Protein AF-A0A4W5LEB6-F1 (afdb_monomer)

Sequence (199 aa):
MTTCEDPSGYRQEQEDEFMDILEERRRSSDLGHAFRTFTPSPYRGAPPLSAGALNRTVLESQYLRYVTKEVAMETGESVDLVREEASGILEEMSQNLQLGFIRLLGFTLSKVFKRLFSHININQDGLNRLQQAIQESPVILMPNHRSYVDFLVLSYILFTYDLPIPVIAAGIRNSDGHEDGGRDPASFRSILHQEGHRV

Mean predicted aligned error: 12.52 Å

Organism: NCBI:txid62062

Structure (mmCIF, N/CA/C/O backbone):
data_AF-A0A4W5LEB6-F1
#
_entry.id   AF-A0A4W5LEB6-F1
#
loop_
_atom_site.group_PDB
_atom_site.id
_atom_site.type_symbol
_atom_site.label_atom_id
_atom_site.label_alt_id
_atom_site.label_comp_id
_atom_site.label_asym_id
_atom_site.label_entity_id
_atom_site.label_seq_id
_atom_site.pdbx_PDB_ins_code
_atom_site.Cartn_x
_atom_site.Cartn_y
_atom_site.Cartn_z
_atom_site.occupancy
_atom_site.B_iso_or_equiv
_atom_site.auth_seq_id
_atom_site.auth_comp_id
_atom_site.auth_asym_id
_atom_site.auth_atom_id
_atom_site.pdbx_PDB_model_num
ATOM 1 N N . MET A 1 1 ? -12.414 25.696 -51.106 1.00 38.25 1 MET A N 1
ATOM 2 C CA . MET A 1 1 ? -11.134 25.150 -50.613 1.00 38.25 1 MET A CA 1
ATOM 3 C C . MET A 1 1 ? -11.283 24.950 -49.118 1.00 38.25 1 MET A C 1
ATOM 5 O O . MET A 1 1 ? -11.062 25.877 -48.357 1.00 38.25 1 MET A O 1
ATOM 9 N N . THR A 1 2 ? -11.779 23.786 -48.722 1.00 36.38 2 THR A N 1
ATOM 10 C CA . THR A 1 2 ? -11.869 23.347 -47.327 1.00 36.38 2 THR A CA 1
ATOM 11 C C . THR A 1 2 ? -10.798 22.281 -47.160 1.00 36.38 2 THR A C 1
ATOM 13 O O . THR A 1 2 ? -10.872 21.221 -47.778 1.00 36.38 2 THR A O 1
ATOM 16 N N . THR A 1 3 ? -9.743 22.613 -46.427 1.00 44.09 3 THR A N 1
ATOM 17 C CA . THR A 1 3 ? -8.682 21.681 -46.051 1.00 44.09 3 THR A CA 1
ATOM 18 C C . THR A 1 3 ? -9.263 20.671 -45.070 1.00 44.09 3 THR A C 1
ATOM 20 O O . THR A 1 3 ? -9.832 21.054 -44.052 1.00 44.09 3 THR A O 1
ATOM 23 N N . CYS A 1 4 ? -9.173 19.387 -45.413 1.00 45.53 4 CYS A N 1
ATOM 24 C CA . CYS A 1 4 ? -9.439 18.303 -44.477 1.00 45.53 4 CYS A CA 1
ATOM 25 C C . CYS A 1 4 ? -8.300 18.306 -43.456 1.00 45.53 4 CYS A C 1
ATOM 27 O O . CYS A 1 4 ? -7.149 18.100 -43.836 1.00 45.53 4 CYS A O 1
ATOM 29 N N . GLU A 1 5 ? -8.608 18.609 -42.197 1.00 54.50 5 GLU A N 1
ATOM 30 C CA . GLU A 1 5 ? -7.663 18.420 -41.100 1.00 54.50 5 GLU A CA 1
ATOM 31 C C . GLU A 1 5 ? -7.448 16.918 -40.898 1.00 54.50 5 GLU A C 1
ATOM 33 O O . GLU A 1 5 ? -8.398 16.137 -40.802 1.00 54.50 5 GLU A O 1
ATOM 38 N N . ASP A 1 6 ? -6.181 16.521 -40.925 1.00 50.28 6 ASP A N 1
ATOM 39 C CA . ASP A 1 6 ? -5.731 15.140 -40.839 1.00 50.28 6 ASP A CA 1
ATOM 40 C C . ASP A 1 6 ? -5.858 14.664 -39.371 1.00 50.28 6 ASP A C 1
ATOM 42 O O . ASP A 1 6 ? -5.214 15.234 -38.487 1.00 50.28 6 ASP A O 1
ATOM 46 N N . PRO A 1 7 ? -6.678 13.645 -39.047 1.00 54.34 7 PRO A N 1
ATOM 47 C CA . PRO A 1 7 ? -6.906 13.196 -37.666 1.00 54.34 7 PRO A CA 1
ATOM 48 C C . PRO A 1 7 ? -5.716 12.424 -37.064 1.00 54.34 7 PRO A C 1
ATOM 50 O O . PRO A 1 7 ? -5.808 11.901 -35.952 1.00 54.34 7 PRO A O 1
ATOM 53 N N . SER A 1 8 ? -4.611 12.310 -37.802 1.00 53.78 8 SER A N 1
ATOM 54 C CA . SER A 1 8 ? -3.381 11.619 -37.411 1.00 53.78 8 SER A CA 1
ATOM 55 C C . SER A 1 8 ? -2.535 12.419 -36.411 1.00 53.78 8 SER A C 1
ATOM 57 O O . SER A 1 8 ? -1.951 11.817 -35.512 1.00 53.78 8 SER A O 1
ATOM 59 N N . GLY A 1 9 ? -2.549 13.757 -36.487 1.00 39.06 9 GLY A N 1
ATOM 60 C CA . GLY A 1 9 ? -1.759 14.628 -35.604 1.00 39.06 9 GLY A CA 1
ATOM 61 C C . GLY A 1 9 ? -2.201 14.594 -34.137 1.00 39.06 9 GLY A C 1
ATOM 62 O O . GLY A 1 9 ? -1.373 14.455 -33.244 1.00 39.06 9 GLY A O 1
ATOM 63 N N . TYR A 1 10 ? -3.515 14.595 -33.882 1.00 46.12 10 TYR A N 1
ATOM 64 C CA . TYR A 1 10 ? -4.071 14.543 -32.519 1.00 46.12 10 TYR A CA 1
ATOM 65 C C . TYR A 1 10 ? -3.794 13.225 -31.780 1.00 46.12 10 TYR A C 1
ATOM 67 O O . TYR A 1 10 ? -3.809 13.189 -30.551 1.00 46.12 10 TYR A O 1
ATOM 75 N N . ARG A 1 11 ? -3.574 12.126 -32.513 1.00 41.88 11 ARG A N 1
ATOM 76 C CA . ARG A 1 11 ? -3.287 10.814 -31.916 1.00 41.88 11 ARG A CA 1
ATOM 77 C C . ARG A 1 11 ? -1.819 10.684 -31.503 1.00 41.88 11 ARG A C 1
ATOM 79 O O . ARG A 1 11 ? -1.556 10.049 -30.491 1.00 41.88 11 ARG A O 1
ATOM 86 N N . GLN A 1 12 ? -0.896 11.317 -32.230 1.00 42.66 12 GLN A N 1
ATOM 87 C CA . GLN A 1 12 ? 0.532 11.304 -31.891 1.00 42.66 12 GLN A CA 1
ATOM 88 C C . GLN A 1 12 ? 0.858 12.183 -30.674 1.00 42.66 12 GLN A C 1
ATOM 90 O O . GLN A 1 12 ? 1.623 11.751 -29.822 1.00 42.66 12 GLN A O 1
ATOM 95 N N . GLU A 1 13 ? 0.214 13.346 -30.517 1.00 46.88 13 GLU A N 1
ATOM 96 C CA . GLU A 1 13 ? 0.413 14.200 -29.328 1.00 46.88 13 GLU A CA 1
ATOM 97 C C . GLU A 1 13 ? -0.082 13.539 -28.029 1.00 46.88 13 GLU A C 1
ATOM 99 O O . GLU A 1 13 ? 0.514 13.727 -26.972 1.00 46.88 13 GLU A O 1
ATOM 104 N N . GLN A 1 14 ? -1.142 12.723 -28.104 1.00 49.50 14 GLN A N 1
ATOM 105 C CA . GLN A 1 14 ? -1.594 11.912 -26.970 1.00 49.50 14 GLN A CA 1
ATOM 106 C C . GLN A 1 14 ? -0.656 10.740 -26.680 1.00 49.50 14 GLN A C 1
ATOM 108 O O . GLN A 1 14 ? -0.509 10.383 -25.522 1.00 49.50 14 GLN A O 1
ATOM 113 N N . GLU A 1 15 ? -0.027 10.128 -27.686 1.00 51.09 15 GLU A N 1
ATOM 114 C CA . GLU A 1 15 ? 0.913 9.017 -27.482 1.00 51.09 15 GLU A CA 1
ATOM 115 C C . GLU A 1 15 ? 2.226 9.467 -26.817 1.00 51.09 15 GLU A C 1
ATOM 117 O O . GLU A 1 15 ? 2.767 8.714 -26.009 1.00 51.09 15 GLU A O 1
ATOM 122 N N . ASP A 1 16 ? 2.679 10.704 -27.054 1.00 54.28 16 ASP A N 1
ATOM 123 C CA . ASP A 1 16 ? 3.874 11.281 -26.414 1.00 54.28 16 ASP A CA 1
ATOM 124 C C . ASP A 1 16 ? 3.687 11.588 -24.906 1.00 54.28 16 ASP A C 1
ATOM 126 O O . ASP A 1 16 ? 4.666 11.718 -24.165 1.00 54.28 16 ASP A O 1
ATOM 130 N N . GLU A 1 17 ? 2.445 11.663 -24.410 1.00 74.12 17 GLU A N 1
ATOM 131 C CA . GLU A 1 17 ? 2.138 11.904 -22.987 1.00 74.12 17 GLU A CA 1
ATOM 132 C C . GLU A 1 17 ? 2.255 10.626 -22.131 1.00 74.12 17 GLU A C 1
ATOM 134 O O . GLU A 1 17 ? 2.469 10.679 -20.910 1.00 74.12 17 GLU A O 1
ATOM 139 N N . PHE A 1 18 ? 2.139 9.451 -22.760 1.00 83.75 18 PHE A N 1
ATOM 140 C CA . PHE A 1 18 ? 2.169 8.169 -22.067 1.00 83.75 18 PHE A CA 1
ATOM 141 C C . PHE A 1 18 ? 3.548 7.522 -22.133 1.00 83.75 18 PHE A C 1
ATOM 143 O O . PHE A 1 18 ? 4.115 7.292 -23.195 1.00 83.75 18 PHE A O 1
ATOM 150 N N . MET A 1 19 ? 4.063 7.135 -20.970 1.00 86.56 19 MET A N 1
ATOM 151 C CA . MET A 1 19 ? 5.344 6.448 -20.858 1.00 86.56 19 MET A CA 1
ATOM 152 C C . MET A 1 19 ? 5.140 4.950 -20.628 1.00 86.56 19 MET A C 1
ATOM 154 O O . MET A 1 19 ? 4.430 4.560 -19.695 1.00 86.56 19 MET A O 1
ATOM 158 N N . ASP A 1 20 ? 5.790 4.111 -21.442 1.00 89.00 20 ASP A N 1
ATOM 159 C CA . ASP A 1 20 ? 5.834 2.664 -21.212 1.00 89.00 20 ASP A CA 1
ATOM 160 C C . ASP A 1 20 ? 6.848 2.328 -20.116 1.00 89.00 20 ASP A C 1
ATOM 162 O O . ASP A 1 20 ? 8.061 2.267 -20.341 1.00 89.00 20 ASP A O 1
ATOM 166 N N . ILE A 1 21 ? 6.350 2.034 -18.916 1.00 89.06 21 ILE A N 1
ATOM 167 C CA . ILE A 1 21 ? 7.224 1.660 -17.801 1.00 89.06 21 ILE A CA 1
ATOM 168 C C . ILE A 1 21 ? 7.963 0.347 -18.068 1.00 89.06 21 ILE A C 1
ATOM 170 O O . ILE A 1 21 ? 9.053 0.135 -17.540 1.00 89.06 21 ILE A O 1
ATOM 174 N N . LEU A 1 22 ? 7.406 -0.573 -18.863 1.00 87.19 22 LEU A N 1
ATOM 175 C CA . LEU A 1 22 ? 8.020 -1.884 -19.056 1.00 87.19 22 LEU A CA 1
ATOM 176 C C . LEU A 1 22 ? 9.269 -1.810 -19.923 1.00 87.19 22 LEU A C 1
ATOM 178 O O . LEU A 1 22 ? 10.160 -2.647 -19.753 1.00 87.19 22 LEU A O 1
ATOM 182 N N . GLU A 1 23 ? 9.367 -0.828 -20.814 1.00 86.25 23 GLU A N 1
ATOM 183 C CA . GLU A 1 23 ? 10.541 -0.645 -21.657 1.00 86.25 23 GLU A CA 1
ATOM 184 C C . GLU A 1 23 ? 11.799 -0.386 -20.814 1.00 86.25 23 GLU A C 1
ATOM 186 O O . GLU A 1 23 ? 12.801 -1.099 -20.944 1.00 86.25 23 GLU A O 1
ATOM 191 N N . GLU A 1 24 ? 11.725 0.550 -19.868 1.00 82.62 24 GLU A N 1
ATOM 192 C CA . GLU A 1 24 ? 12.812 0.832 -18.926 1.00 82.62 24 GLU A CA 1
ATOM 193 C C . GLU A 1 24 ? 13.115 -0.387 -18.039 1.00 82.62 24 GLU A C 1
ATOM 195 O O . GLU A 1 24 ? 14.273 -0.750 -17.780 1.00 82.62 24 GLU A O 1
ATOM 200 N N . ARG A 1 25 ? 12.068 -1.100 -17.606 1.00 84.75 25 ARG A N 1
ATOM 201 C CA . ARG A 1 25 ? 12.217 -2.304 -16.781 1.00 84.75 25 ARG A CA 1
ATOM 202 C C . ARG A 1 25 ? 12.887 -3.444 -17.540 1.00 84.75 25 ARG A C 1
ATOM 204 O O . ARG A 1 25 ? 13.627 -4.208 -16.925 1.00 84.75 25 ARG A O 1
ATOM 211 N N . ARG A 1 26 ? 12.675 -3.606 -18.847 1.00 84.06 26 ARG A N 1
ATOM 212 C CA . ARG A 1 26 ? 13.356 -4.637 -19.659 1.00 84.06 26 ARG A CA 1
ATOM 213 C C . ARG A 1 26 ? 14.858 -4.388 -19.772 1.00 84.06 26 ARG A C 1
ATOM 215 O O . ARG A 1 26 ? 15.614 -5.351 -19.846 1.00 84.06 26 ARG A O 1
ATOM 222 N N . ARG A 1 27 ? 15.281 -3.123 -19.732 1.00 83.06 27 ARG A N 1
ATOM 223 C CA . ARG A 1 27 ? 16.692 -2.709 -19.810 1.00 83.06 27 ARG A CA 1
ATOM 224 C C . ARG A 1 27 ? 17.420 -2.764 -18.461 1.00 83.06 27 ARG A C 1
ATOM 226 O O . ARG A 1 27 ? 18.645 -2.726 -18.431 1.00 83.06 27 ARG A O 1
ATOM 233 N N . SER A 1 28 ? 16.689 -2.872 -17.351 1.00 84.44 28 SER A N 1
ATOM 234 C CA . SER A 1 28 ? 17.237 -2.812 -15.992 1.00 84.44 28 SER A CA 1
ATOM 235 C C . SER A 1 28 ? 17.073 -4.120 -15.207 1.00 84.44 28 SER A C 1
ATOM 237 O O . SER A 1 28 ? 16.214 -4.960 -15.483 1.00 84.44 28 SER A O 1
ATOM 239 N N . SER A 1 29 ? 17.924 -4.308 -14.193 1.00 86.44 29 SER A N 1
ATOM 240 C CA . SER A 1 29 ? 17.898 -5.507 -13.347 1.00 86.44 29 SER A CA 1
ATOM 241 C C . SER A 1 29 ? 16.659 -5.539 -12.447 1.00 86.44 29 SER A C 1
ATOM 243 O O . SER A 1 29 ? 16.297 -4.546 -11.811 1.00 86.44 29 SER A O 1
ATOM 245 N N . ASP A 1 30 ? 16.019 -6.707 -12.358 1.00 86.50 30 ASP A N 1
ATOM 246 C CA . ASP A 1 30 ? 14.871 -6.928 -11.469 1.00 86.50 30 ASP A CA 1
ATOM 247 C C . ASP A 1 30 ? 15.275 -6.970 -9.998 1.00 86.50 30 ASP A C 1
ATOM 249 O O . ASP A 1 30 ? 14.545 -6.454 -9.156 1.00 86.50 30 ASP A O 1
ATOM 253 N N . LEU A 1 31 ? 16.453 -7.528 -9.689 1.00 83.19 31 LEU A N 1
ATOM 254 C CA . LEU A 1 31 ? 16.989 -7.495 -8.328 1.00 83.19 31 LEU A CA 1
ATOM 255 C C . LEU A 1 31 ? 17.329 -6.063 -7.924 1.00 83.19 31 LEU A C 1
ATOM 257 O O . LEU A 1 31 ? 16.892 -5.613 -6.873 1.00 83.19 31 LEU A O 1
ATOM 261 N N . GLY A 1 32 ? 18.061 -5.332 -8.770 1.00 83.25 32 GLY A N 1
ATOM 262 C CA . GLY A 1 32 ? 18.437 -3.947 -8.467 1.00 83.25 32 GLY A CA 1
ATOM 263 C C . GLY A 1 32 ? 17.214 -3.068 -8.206 1.00 83.25 32 GLY A C 1
ATOM 264 O O . GLY A 1 32 ? 17.197 -2.279 -7.270 1.00 83.25 32 GLY A O 1
ATOM 265 N N . HIS A 1 33 ? 16.148 -3.281 -8.973 1.00 84.38 33 HIS A N 1
ATOM 266 C CA . HIS A 1 33 ? 14.878 -2.612 -8.747 1.00 84.38 33 HIS A CA 1
ATOM 267 C C . HIS A 1 33 ? 14.214 -3.043 -7.443 1.00 84.38 33 HIS A C 1
ATOM 269 O O . HIS A 1 33 ? 13.890 -2.185 -6.636 1.00 84.38 33 HIS A O 1
ATOM 275 N N . ALA A 1 34 ? 14.030 -4.339 -7.193 1.00 85.50 34 ALA A N 1
ATOM 276 C CA . ALA A 1 34 ? 13.365 -4.814 -5.981 1.00 85.50 34 ALA A CA 1
ATOM 277 C C . ALA A 1 34 ? 14.103 -4.424 -4.689 1.00 85.50 34 ALA A C 1
ATOM 279 O O . ALA A 1 34 ? 13.466 -4.164 -3.674 1.00 85.50 34 ALA A O 1
ATOM 280 N N . PHE A 1 35 ? 15.435 -4.362 -4.729 1.00 84.38 35 PHE A N 1
ATOM 281 C CA . PHE A 1 35 ? 16.286 -4.014 -3.590 1.00 84.38 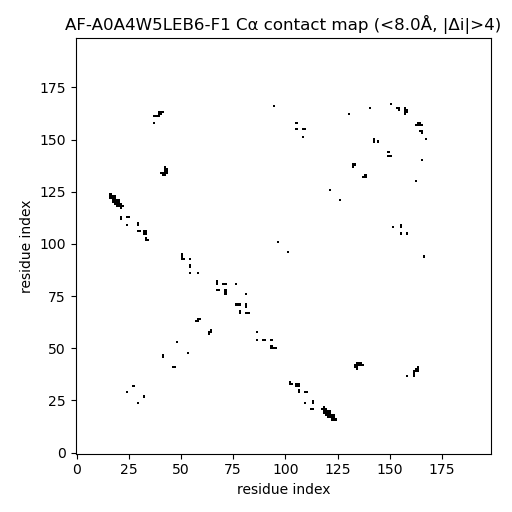35 PHE A CA 1
ATOM 282 C C . PHE A 1 35 ? 16.667 -2.532 -3.526 1.00 84.38 35 PHE A C 1
ATOM 284 O O . PHE A 1 35 ? 17.486 -2.162 -2.682 1.00 84.38 35 PHE A O 1
ATOM 291 N N . ARG A 1 36 ? 16.074 -1.672 -4.365 1.00 84.25 36 ARG A N 1
ATOM 292 C CA . ARG A 1 36 ? 16.285 -0.226 -4.256 1.00 84.25 36 ARG A CA 1
ATOM 293 C C . ARG A 1 36 ? 15.819 0.292 -2.894 1.00 84.25 36 ARG A C 1
ATOM 295 O O . ARG A 1 36 ? 14.977 -0.319 -2.226 1.00 84.25 36 ARG A O 1
ATOM 302 N N . THR A 1 37 ? 16.371 1.431 -2.490 1.00 82.75 37 THR A N 1
ATOM 303 C CA . THR A 1 37 ? 15.858 2.175 -1.339 1.00 82.75 37 THR A CA 1
ATOM 304 C C . THR A 1 37 ? 14.397 2.516 -1.601 1.00 82.75 37 THR A C 1
ATOM 306 O O . THR A 1 37 ? 14.089 3.089 -2.640 1.00 82.75 37 THR A O 1
ATOM 309 N N . PHE A 1 38 ? 13.522 2.101 -0.687 1.00 81.38 38 PHE A N 1
ATOM 310 C CA . PHE A 1 38 ? 12.092 2.373 -0.745 1.00 81.38 38 PHE A CA 1
ATOM 311 C C . PHE A 1 38 ? 11.721 3.112 0.533 1.00 81.38 38 PHE A C 1
ATOM 313 O O . PHE A 1 38 ? 11.682 2.499 1.606 1.00 81.38 38 PHE A O 1
ATOM 320 N N . THR A 1 39 ? 11.532 4.421 0.419 1.00 77.88 39 THR A N 1
ATOM 321 C CA . THR A 1 39 ? 11.285 5.310 1.559 1.00 77.88 39 THR A CA 1
ATOM 322 C C . THR A 1 39 ? 10.183 6.295 1.177 1.00 77.88 39 THR A C 1
ATOM 324 O O . THR A 1 39 ? 10.452 7.487 1.011 1.00 77.88 39 THR A O 1
ATOM 327 N N . PRO A 1 40 ? 8.935 5.814 1.031 1.00 78.62 40 PRO A N 1
ATOM 328 C CA . PRO A 1 40 ? 7.838 6.671 0.622 1.00 78.62 40 PRO A CA 1
ATOM 329 C C . PRO A 1 40 ? 7.628 7.772 1.664 1.00 78.62 40 PRO A C 1
ATOM 331 O O . PRO A 1 40 ? 7.524 7.507 2.865 1.00 78.62 40 PRO A O 1
ATOM 334 N N . SER A 1 41 ? 7.589 9.020 1.201 1.00 70.06 41 SER A N 1
ATOM 335 C CA . SER A 1 41 ? 7.359 10.168 2.076 1.00 70.06 41 SER A CA 1
ATOM 336 C C . SER A 1 41 ? 5.906 10.157 2.577 1.00 70.06 41 SER A C 1
ATOM 338 O O . SER A 1 41 ? 4.995 10.011 1.756 1.00 70.06 41 SER A O 1
ATOM 340 N N . PRO A 1 42 ? 5.652 10.300 3.893 1.00 68.00 42 PRO A N 1
ATOM 341 C CA . PRO A 1 42 ? 4.304 10.547 4.389 1.00 68.00 42 PRO A CA 1
ATOM 342 C C . PRO A 1 42 ? 3.773 11.883 3.854 1.00 68.00 42 PRO A C 1
ATOM 344 O O . PRO A 1 42 ? 4.549 12.789 3.542 1.00 68.00 42 PRO A O 1
ATOM 347 N N . TYR A 1 43 ? 2.448 12.036 3.813 1.00 74.81 43 TYR A N 1
ATOM 348 C CA . TYR A 1 43 ? 1.845 13.339 3.539 1.00 74.81 43 TYR A CA 1
ATOM 349 C C . TYR A 1 43 ? 2.320 14.378 4.572 1.00 74.81 43 TYR A C 1
ATOM 351 O O . TYR A 1 43 ? 2.636 14.061 5.726 1.00 74.81 43 TYR A O 1
ATOM 359 N N . ARG A 1 44 ? 2.434 15.631 4.131 1.00 72.12 44 ARG A N 1
ATOM 360 C CA . ARG A 1 44 ? 3.134 16.719 4.813 1.00 72.12 44 ARG A CA 1
ATOM 361 C C . ARG A 1 44 ? 2.679 16.852 6.268 1.00 72.12 44 ARG A C 1
ATOM 363 O O . ARG A 1 44 ? 1.550 17.236 6.551 1.00 72.12 44 ARG A O 1
ATOM 370 N N . GLY A 1 45 ? 3.621 16.627 7.185 1.00 61.47 45 GLY A N 1
ATOM 371 C CA . GLY A 1 45 ? 3.474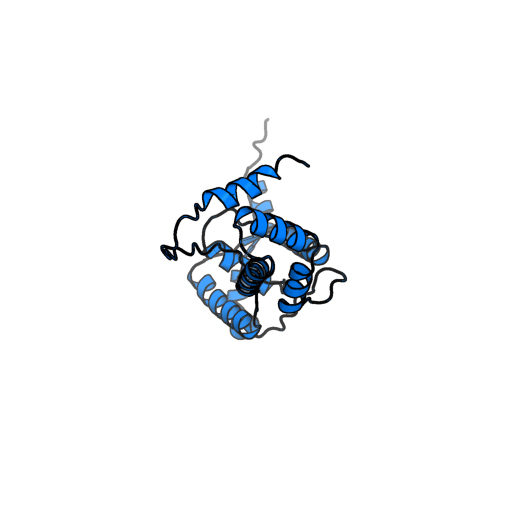 16.948 8.606 1.00 61.47 45 GLY A CA 1
ATOM 372 C C . GLY A 1 45 ? 2.864 15.851 9.479 1.00 61.47 45 GLY A C 1
ATOM 373 O O . GLY A 1 45 ? 2.812 16.037 10.694 1.00 61.47 45 GLY A O 1
ATOM 374 N N . ALA A 1 46 ? 2.458 14.708 8.920 1.00 63.59 46 ALA A N 1
ATOM 375 C CA . ALA A 1 46 ? 2.005 13.583 9.730 1.00 63.59 46 ALA A CA 1
ATOM 376 C C . ALA A 1 46 ? 3.178 12.658 10.094 1.00 63.59 46 ALA A C 1
ATOM 378 O O . ALA A 1 46 ? 3.881 12.176 9.200 1.00 63.59 46 ALA A O 1
ATOM 379 N N . PRO A 1 47 ? 3.410 12.368 11.389 1.00 64.69 47 PRO A N 1
ATOM 380 C CA . PRO A 1 47 ? 4.312 11.289 11.752 1.00 64.69 47 PRO A CA 1
ATOM 381 C C . PRO A 1 47 ? 3.750 9.966 11.204 1.00 64.69 47 PRO A C 1
ATOM 383 O O . PRO A 1 47 ? 2.527 9.804 11.157 1.00 64.69 47 PRO A O 1
ATOM 386 N N . PRO A 1 48 ? 4.601 9.005 10.806 1.00 65.06 48 PRO A N 1
ATOM 387 C CA . PRO A 1 48 ? 4.136 7.672 10.450 1.00 65.06 48 PRO A CA 1
ATOM 388 C C . PRO A 1 48 ? 3.423 7.060 11.662 1.00 65.06 48 PRO A C 1
ATOM 390 O O . PRO A 1 48 ? 4.050 6.670 12.648 1.00 65.06 48 PRO A O 1
ATOM 393 N N . LEU A 1 49 ? 2.092 7.029 11.612 1.00 71.44 49 LEU A N 1
ATOM 394 C CA . LEU A 1 49 ? 1.272 6.412 12.642 1.00 71.44 49 LEU A CA 1
ATOM 395 C C . LEU A 1 49 ? 1.326 4.900 12.433 1.00 71.44 49 LEU A C 1
ATOM 397 O O . LEU A 1 49 ? 0.937 4.389 11.385 1.00 71.44 49 LEU A O 1
ATOM 401 N N . SER A 1 50 ? 1.838 4.186 13.434 1.00 81.81 50 SER A N 1
ATOM 402 C CA . SER A 1 50 ? 1.758 2.725 13.466 1.00 81.81 50 SER A CA 1
ATOM 403 C C . SER A 1 50 ? 0.293 2.290 13.419 1.00 81.81 50 SER A C 1
ATOM 405 O O . SER A 1 50 ? -0.562 2.948 14.015 1.00 81.81 50 SER A O 1
ATOM 407 N N . ALA A 1 51 ? 0.008 1.159 12.773 1.00 81.81 51 ALA A N 1
ATOM 408 C CA . ALA A 1 51 ? -1.342 0.605 12.707 1.00 81.81 51 ALA A CA 1
ATOM 409 C C . ALA A 1 51 ? -1.959 0.427 14.110 1.00 81.81 51 ALA A C 1
ATOM 411 O O . ALA A 1 51 ? -3.089 0.837 14.352 1.00 81.81 51 ALA A O 1
ATOM 412 N N . GLY A 1 52 ? -1.167 -0.013 15.095 1.00 85.00 52 GLY A N 1
ATOM 413 C CA . GLY A 1 52 ? -1.625 -0.106 16.487 1.00 85.00 52 GLY A CA 1
ATOM 414 C C . GLY A 1 52 ? -1.930 1.248 17.146 1.00 85.00 52 GLY A C 1
ATOM 415 O O . GLY A 1 52 ? -2.816 1.340 17.994 1.00 85.00 52 GLY A O 1
ATOM 416 N N . ALA A 1 53 ? -1.227 2.319 16.757 1.00 86.00 53 ALA A N 1
ATOM 417 C CA . ALA A 1 53 ? -1.524 3.668 17.243 1.00 86.00 53 ALA A CA 1
ATOM 418 C C . ALA A 1 53 ? -2.839 4.188 16.643 1.00 86.00 53 ALA A C 1
ATOM 420 O O . ALA A 1 53 ? -3.653 4.744 17.376 1.00 86.00 53 ALA A O 1
ATOM 421 N N . LEU A 1 54 ? -3.075 3.935 15.350 1.00 87.25 54 LEU A N 1
ATOM 422 C CA . LEU A 1 54 ? -4.345 4.241 14.685 1.00 87.25 54 LEU A CA 1
ATOM 423 C C . LEU A 1 54 ? -5.508 3.489 15.337 1.00 87.25 54 LEU A C 1
ATOM 425 O O . LEU A 1 54 ? -6.494 4.121 15.712 1.00 87.25 54 LEU A O 1
ATOM 429 N N . ASN A 1 55 ? -5.364 2.179 15.557 1.00 89.31 55 ASN A N 1
ATOM 430 C CA . ASN A 1 55 ? -6.384 1.355 16.209 1.00 89.31 55 ASN A CA 1
ATOM 431 C C . ASN A 1 55 ? -6.755 1.914 17.583 1.00 89.31 55 ASN A C 1
ATOM 433 O O . ASN A 1 55 ? -7.934 2.075 17.892 1.00 89.31 55 ASN A O 1
ATOM 437 N N . ARG A 1 56 ? -5.758 2.305 18.386 1.00 89.44 56 ARG A N 1
ATOM 438 C CA . ARG A 1 56 ? -5.999 2.940 19.685 1.00 89.44 56 ARG A CA 1
ATOM 439 C C . ARG A 1 56 ? -6.760 4.258 19.554 1.00 89.44 56 ARG A C 1
ATOM 441 O O . ARG A 1 56 ? -7.747 4.451 20.257 1.00 89.44 56 ARG A O 1
ATOM 448 N N . THR A 1 57 ? -6.343 5.143 18.649 1.00 90.62 57 THR A N 1
ATOM 449 C CA . THR A 1 57 ? -7.023 6.428 18.424 1.00 90.62 57 THR A CA 1
ATOM 450 C C . THR A 1 57 ? -8.481 6.236 18.005 1.00 90.62 57 THR A C 1
ATOM 452 O O . THR A 1 57 ? -9.358 6.949 18.491 1.00 90.62 57 THR A O 1
ATOM 455 N N . VAL A 1 58 ? -8.764 5.251 17.150 1.00 91.25 58 VAL A N 1
ATOM 456 C CA . VAL A 1 58 ? -10.133 4.923 16.731 1.00 91.25 58 VAL A CA 1
ATOM 457 C C . VAL A 1 58 ? -10.941 4.356 17.903 1.00 91.25 58 VAL A C 1
ATOM 459 O O . VAL A 1 58 ? -12.061 4.814 18.139 1.00 91.25 58 VAL A O 1
ATOM 462 N N . LEU A 1 59 ? -10.363 3.447 18.697 1.00 90.06 59 LEU A N 1
ATOM 463 C CA . LEU A 1 59 ? -10.996 2.861 19.888 1.00 90.06 59 LEU A CA 1
ATOM 464 C C . LEU A 1 59 ? -11.324 3.885 20.984 1.00 90.06 59 LEU A C 1
ATOM 466 O O . LEU A 1 59 ? -12.243 3.679 21.784 1.00 90.06 59 LEU A O 1
ATOM 470 N N . GLU A 1 60 ? -10.560 4.969 21.057 1.00 91.25 60 GLU A N 1
ATOM 471 C CA . GLU A 1 60 ? -10.752 6.074 22.003 1.00 91.25 60 GLU A CA 1
ATOM 472 C C . GLU A 1 60 ? -11.667 7.181 21.452 1.00 91.25 60 GLU A C 1
ATOM 474 O O . GLU A 1 60 ? -12.058 8.092 22.190 1.00 91.25 60 GLU A O 1
ATOM 479 N N . SER A 1 61 ? -12.054 7.103 20.175 1.00 94.31 61 SER A N 1
ATOM 480 C CA . SER A 1 61 ? -12.866 8.129 19.524 1.00 94.31 61 SER A CA 1
ATOM 481 C C . SER A 1 61 ? -14.271 8.234 20.129 1.00 94.31 61 SER A C 1
ATOM 483 O O . SER A 1 61 ? -14.918 7.242 20.473 1.00 94.31 61 SER A O 1
ATOM 485 N N . GLN A 1 62 ? -14.776 9.467 20.243 1.00 93.56 62 GLN A N 1
ATOM 486 C CA . GLN A 1 62 ? -16.128 9.715 20.765 1.00 93.56 62 GLN A CA 1
ATOM 487 C C . GLN A 1 62 ? -17.205 9.103 19.867 1.00 93.56 62 GLN A C 1
ATOM 489 O O . GLN A 1 62 ? -18.194 8.581 20.374 1.00 93.56 62 GLN A O 1
ATOM 494 N N . TYR A 1 63 ? -16.978 9.128 18.551 1.00 93.00 63 TYR A N 1
ATOM 495 C CA . TYR A 1 63 ? -17.871 8.523 17.573 1.00 93.00 63 TYR A CA 1
ATOM 496 C C . TYR A 1 63 ? -18.010 7.015 17.798 1.00 93.00 63 TYR A C 1
ATOM 498 O O . TYR A 1 63 ? -19.126 6.532 17.966 1.00 93.00 63 TYR A O 1
ATOM 506 N N . LEU A 1 64 ? -16.897 6.276 17.915 1.00 92.50 64 LEU A N 1
ATOM 507 C CA . LEU A 1 64 ? -16.975 4.834 18.152 1.00 92.50 64 LEU A CA 1
ATOM 508 C C . LEU A 1 64 ? -17.655 4.527 19.490 1.00 92.50 64 LEU A C 1
ATOM 510 O O . LEU A 1 64 ? -18.504 3.651 19.553 1.00 92.50 64 LEU A O 1
ATOM 514 N N . ARG A 1 65 ? -17.359 5.293 20.547 1.00 92.62 65 ARG A N 1
ATOM 515 C CA . ARG A 1 65 ? -18.025 5.132 21.852 1.00 92.62 65 ARG A CA 1
ATOM 516 C C . ARG A 1 65 ? -19.534 5.357 21.791 1.00 92.62 65 ARG A C 1
ATOM 518 O O . ARG A 1 65 ? -20.254 4.731 22.565 1.00 92.62 65 ARG A O 1
ATOM 525 N N . TYR A 1 66 ? -19.997 6.278 20.949 1.00 93.94 66 TYR A N 1
ATOM 526 C CA . TYR A 1 66 ? -21.420 6.499 20.711 1.00 93.94 66 TYR A CA 1
ATOM 527 C C . TYR A 1 66 ? -22.031 5.287 20.001 1.00 93.94 66 TYR A C 1
ATOM 529 O O . TYR A 1 66 ? -22.949 4.679 20.541 1.00 93.94 66 TYR A O 1
ATOM 537 N N . VAL A 1 67 ? -21.436 4.852 18.887 1.00 93.88 67 VAL A N 1
ATOM 538 C CA . VAL A 1 67 ? -21.907 3.690 18.117 1.00 93.88 67 VAL A CA 1
ATOM 539 C C . VAL A 1 67 ? -21.923 2.410 18.961 1.00 93.88 67 VAL A C 1
ATOM 541 O O . VAL A 1 67 ? -22.912 1.689 18.944 1.00 93.88 67 VAL A O 1
ATOM 544 N N . THR A 1 68 ? -20.889 2.143 19.768 1.00 93.06 68 THR A N 1
ATOM 545 C CA . THR A 1 68 ? -20.852 0.978 20.673 1.00 93.06 68 THR A CA 1
ATOM 546 C C . THR A 1 68 ? -22.027 0.977 21.651 1.00 93.06 68 THR A C 1
ATOM 548 O O . THR A 1 68 ? -22.565 -0.083 21.953 1.00 93.06 68 THR A O 1
ATOM 551 N N . LYS A 1 69 ? -22.440 2.146 22.160 1.00 92.75 69 LYS A N 1
ATOM 552 C CA . LYS A 1 69 ? -23.584 2.242 23.077 1.00 92.75 69 LYS A CA 1
ATOM 553 C C . LYS A 1 69 ? -24.905 1.975 22.370 1.00 92.75 69 LYS A C 1
ATOM 555 O O . LYS A 1 69 ? -25.713 1.240 22.922 1.00 92.75 69 LYS A O 1
ATOM 560 N N . GLU A 1 70 ? -25.104 2.546 21.185 1.00 92.94 70 GLU A N 1
ATOM 561 C CA . GLU A 1 70 ? -26.316 2.311 20.391 1.00 92.94 70 GLU A CA 1
ATOM 562 C C . GLU A 1 70 ? -26.442 0.822 20.039 1.00 92.94 70 GLU A C 1
ATOM 564 O O . GLU A 1 70 ? -27.460 0.203 20.337 1.00 92.94 70 GLU A O 1
ATOM 569 N N . VAL A 1 71 ? -25.364 0.205 19.544 1.00 91.88 71 VAL A N 1
ATOM 570 C CA . VAL A 1 71 ? -25.342 -1.230 19.216 1.00 91.88 71 VAL A CA 1
ATOM 571 C C . VAL A 1 71 ? -25.583 -2.094 20.457 1.00 91.88 71 VAL A C 1
ATOM 573 O O . VAL A 1 71 ? -26.353 -3.048 20.388 1.00 91.88 71 VAL A O 1
ATOM 576 N N . ALA A 1 72 ? -24.991 -1.761 21.609 1.00 93.00 72 ALA A N 1
ATOM 577 C CA . ALA A 1 72 ? -25.240 -2.478 22.863 1.00 93.00 72 ALA A CA 1
ATOM 578 C C . ALA A 1 72 ? -26.711 -2.377 23.316 1.00 93.00 72 ALA A C 1
ATOM 580 O O . ALA A 1 72 ? -27.280 -3.355 23.795 1.00 93.00 72 ALA A O 1
ATOM 581 N N . MET A 1 73 ? -27.355 -1.217 23.135 1.00 91.81 73 MET A N 1
ATOM 582 C CA . MET A 1 73 ? -28.780 -1.046 23.444 1.00 91.81 73 MET A CA 1
ATOM 583 C C . MET A 1 73 ? -29.681 -1.853 22.506 1.00 91.81 73 MET A C 1
ATOM 585 O O . MET A 1 73 ? -30.654 -2.445 22.969 1.00 91.81 73 MET A O 1
ATOM 589 N N . GLU A 1 74 ? -29.366 -1.893 21.212 1.00 90.75 74 GLU A N 1
ATOM 590 C CA . GLU A 1 74 ? -30.145 -2.633 20.213 1.00 90.75 74 GLU A CA 1
ATOM 591 C C . GLU A 1 74 ? -29.996 -4.154 20.349 1.00 90.75 74 GLU A C 1
ATOM 593 O O . GLU A 1 74 ? -30.971 -4.890 20.207 1.00 90.75 74 GLU A O 1
ATOM 598 N N . THR A 1 75 ? -28.785 -4.631 20.637 1.00 86.56 75 THR A N 1
ATOM 599 C CA . THR A 1 75 ? -28.474 -6.065 20.773 1.00 86.56 75 THR A CA 1
ATOM 600 C C . THR A 1 75 ? -28.783 -6.618 22.164 1.00 86.56 75 THR A C 1
ATOM 602 O O . THR A 1 75 ? -28.935 -7.828 22.324 1.00 86.56 75 THR A O 1
ATOM 605 N N . GLY A 1 76 ? -28.889 -5.749 23.176 1.00 88.88 76 GLY A N 1
ATOM 606 C CA . GLY A 1 76 ? -29.015 -6.139 24.581 1.00 88.88 76 GLY A CA 1
ATOM 607 C C . GLY A 1 76 ? -27.711 -6.658 25.201 1.00 88.88 76 GLY A C 1
ATOM 608 O O . GLY A 1 76 ? -27.734 -7.185 26.314 1.00 88.88 76 GLY A O 1
ATOM 609 N N . GLU A 1 77 ? -26.583 -6.529 24.499 1.00 91.00 77 GLU A N 1
ATOM 610 C CA . GLU A 1 77 ? -25.259 -6.936 24.970 1.00 91.00 77 GLU A CA 1
ATOM 611 C C . GLU A 1 77 ? -24.620 -5.863 25.869 1.00 91.00 77 GLU A C 1
ATOM 613 O O . GLU A 1 77 ? -25.051 -4.709 25.936 1.00 91.00 77 GLU A O 1
ATOM 618 N N . SER A 1 78 ? -23.567 -6.236 26.603 1.00 93.31 78 SER A N 1
ATOM 619 C CA . SER A 1 78 ? -22.812 -5.256 27.382 1.00 93.31 78 SER A CA 1
ATOM 620 C C . SER A 1 78 ? -21.934 -4.399 26.466 1.00 93.31 78 SER A C 1
ATOM 622 O O . SER A 1 78 ? -21.389 -4.866 25.468 1.00 93.31 78 SER A O 1
ATOM 624 N N . VAL A 1 79 ? -21.737 -3.136 26.848 1.00 92.06 79 VAL A N 1
ATOM 625 C CA . VAL A 1 79 ? -20.854 -2.205 26.120 1.00 92.06 79 VAL A CA 1
ATOM 626 C C . VAL A 1 79 ? -19.429 -2.756 25.992 1.00 92.06 79 VAL A C 1
ATOM 628 O O . VAL A 1 79 ? -18.763 -2.492 24.994 1.00 92.06 79 VAL A O 1
ATOM 631 N N . ASP A 1 80 ? -18.966 -3.524 26.982 1.00 92.06 80 ASP A N 1
ATOM 632 C CA . ASP A 1 80 ? -17.630 -4.122 26.975 1.00 92.06 80 ASP A CA 1
ATOM 633 C C . ASP A 1 80 ? -17.496 -5.223 25.913 1.00 92.06 80 ASP A C 1
ATOM 635 O O . ASP A 1 80 ? -16.489 -5.246 25.210 1.00 92.06 80 ASP A O 1
ATOM 639 N N . LEU A 1 81 ? -18.523 -6.067 25.734 1.00 90.75 81 LEU A N 1
ATOM 640 C CA . LEU A 1 81 ? -18.533 -7.112 24.701 1.00 90.75 81 LEU A CA 1
ATOM 641 C C . LEU A 1 81 ? -18.520 -6.506 23.293 1.00 90.75 81 LEU A C 1
ATOM 643 O O . LEU A 1 81 ? -17.666 -6.847 22.479 1.00 90.75 81 LEU A O 1
ATOM 647 N N . VAL A 1 82 ? -19.392 -5.528 23.034 1.00 91.06 82 VAL A N 1
ATOM 648 C CA . VAL A 1 82 ? -19.444 -4.832 21.734 1.00 91.06 82 VAL A CA 1
ATOM 649 C C . VAL A 1 82 ? -18.134 -4.081 21.455 1.00 91.06 82 VAL A C 1
ATOM 651 O O . VAL A 1 82 ? -17.677 -3.978 20.315 1.00 91.06 82 VAL A O 1
ATOM 654 N N . ARG A 1 83 ? -17.487 -3.547 22.499 1.00 91.38 83 ARG A N 1
ATOM 655 C CA . ARG A 1 83 ? -16.176 -2.899 22.375 1.00 91.38 83 ARG A CA 1
ATOM 656 C C . ARG A 1 83 ? -15.070 -3.899 22.039 1.00 91.38 83 ARG A C 1
ATOM 658 O O . ARG A 1 83 ? -14.179 -3.552 21.263 1.00 91.38 83 ARG A O 1
ATOM 665 N N . GLU A 1 84 ? -15.097 -5.091 22.626 1.00 90.88 84 GLU A N 1
ATOM 666 C CA . GLU A 1 84 ? -14.149 -6.166 22.325 1.00 90.88 84 GLU A CA 1
ATOM 667 C C . GLU A 1 84 ? -14.300 -6.641 20.875 1.00 90.88 84 GLU A C 1
ATOM 669 O O . GLU A 1 84 ? -13.303 -6.713 20.157 1.00 90.88 84 GLU A O 1
ATOM 674 N N . GLU A 1 85 ? -15.535 -6.827 20.402 1.00 87.88 85 GLU A N 1
ATOM 675 C CA . GLU A 1 85 ? -15.826 -7.157 19.001 1.00 87.88 85 GLU A CA 1
ATOM 676 C C . GLU A 1 85 ? -15.290 -6.081 18.044 1.00 87.88 85 GLU A C 1
ATOM 678 O O . GLU A 1 85 ? -14.556 -6.384 17.102 1.00 87.88 85 GLU A O 1
ATOM 683 N N . ALA A 1 86 ? -15.558 -4.801 18.328 1.00 90.31 86 ALA A N 1
ATOM 684 C CA . ALA A 1 86 ? -15.027 -3.691 17.538 1.00 90.31 86 ALA A CA 1
ATOM 685 C C . ALA A 1 86 ? -13.488 -3.661 17.523 1.00 90.31 86 ALA A C 1
ATOM 687 O O . ALA A 1 86 ? -12.883 -3.330 16.503 1.00 90.31 86 ALA A O 1
ATOM 688 N N . SER A 1 87 ? -12.842 -4.016 18.639 1.00 90.12 87 SER A N 1
ATOM 689 C CA . SER A 1 87 ? -11.384 -4.145 18.702 1.00 90.12 87 SER A CA 1
ATOM 690 C C . SER A 1 87 ? -10.872 -5.302 17.846 1.00 90.12 87 SER A C 1
ATOM 692 O O . SER A 1 87 ? -9.837 -5.142 17.204 1.00 90.12 87 SER A O 1
ATOM 694 N N . GLY A 1 88 ? -11.577 -6.436 17.817 1.00 87.50 88 GLY A N 1
ATOM 695 C CA . GLY A 1 88 ? -11.256 -7.569 16.947 1.00 87.50 88 GLY A CA 1
ATOM 696 C C . GLY A 1 88 ? -11.317 -7.179 15.471 1.00 87.50 88 GLY A C 1
ATOM 697 O O . GLY A 1 88 ? -10.349 -7.378 14.742 1.00 87.50 88 GLY A O 1
ATOM 698 N N . ILE A 1 89 ? -12.393 -6.500 15.062 1.00 87.69 89 ILE A N 1
ATOM 699 C CA . ILE A 1 89 ? -12.564 -6.000 13.689 1.00 87.69 89 ILE A CA 1
ATOM 700 C C . ILE A 1 89 ? -11.447 -5.016 13.313 1.00 87.69 89 ILE A C 1
ATOM 702 O O . ILE A 1 89 ? -10.882 -5.100 12.225 1.00 87.69 89 ILE A O 1
ATOM 706 N N . LEU A 1 90 ? -11.091 -4.083 14.203 1.00 88.06 90 LEU A N 1
ATOM 707 C CA . LEU A 1 90 ? -10.002 -3.133 13.945 1.00 88.06 90 LEU A CA 1
ATOM 708 C C . LEU A 1 90 ? -8.638 -3.818 13.826 1.00 88.06 90 LEU A C 1
ATOM 710 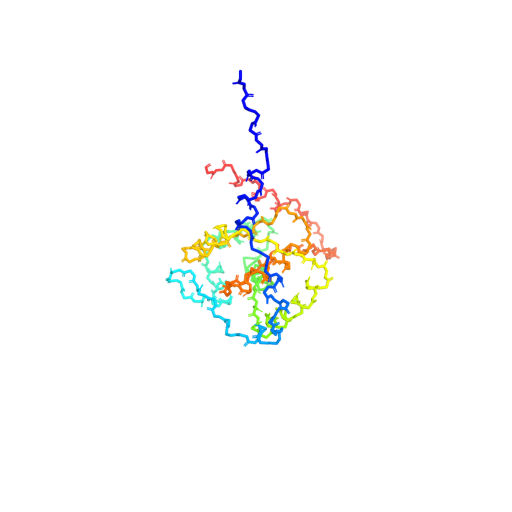O O . LEU A 1 90 ? -7.798 -3.362 13.052 1.00 88.06 90 LEU A O 1
ATOM 714 N N . GLU A 1 91 ? -8.405 -4.896 14.572 1.00 86.06 91 GLU A N 1
ATOM 715 C CA . GLU A 1 91 ? -7.179 -5.682 14.453 1.00 86.06 91 GLU A CA 1
ATOM 716 C C . GLU A 1 91 ? -7.140 -6.462 13.132 1.00 86.06 91 GLU A C 1
ATOM 718 O O . GLU A 1 91 ? -6.102 -6.486 12.477 1.00 86.06 91 GLU A O 1
ATOM 723 N N . GLU A 1 92 ? -8.269 -7.006 12.674 1.00 82.75 92 GLU A N 1
ATOM 724 C CA . GLU A 1 92 ? -8.378 -7.641 11.351 1.00 82.75 92 GLU A CA 1
ATOM 725 C C . GLU A 1 92 ? -8.160 -6.646 10.204 1.00 82.75 92 GLU A C 1
ATOM 727 O O . GLU A 1 92 ? -7.515 -6.962 9.203 1.00 82.75 92 GLU A O 1
ATOM 732 N N . MET A 1 93 ? -8.674 -5.423 10.349 1.00 81.38 93 MET A N 1
ATOM 733 C CA . MET A 1 93 ? -8.481 -4.341 9.381 1.00 81.38 93 MET A CA 1
ATOM 734 C C . MET A 1 93 ? -7.075 -3.726 9.440 1.00 81.38 93 MET A C 1
ATOM 736 O O . MET A 1 93 ? -6.677 -3.017 8.514 1.00 81.38 93 MET A O 1
ATOM 740 N N . SER A 1 94 ? -6.329 -3.967 10.519 1.00 82.31 94 SER A N 1
ATOM 741 C CA . SER A 1 94 ? -5.007 -3.397 10.764 1.00 82.31 94 SER A CA 1
ATOM 742 C C . SER A 1 94 ? -3.996 -3.893 9.732 1.00 82.31 94 SER A C 1
ATOM 744 O O . SER A 1 94 ? -3.602 -5.060 9.720 1.00 82.31 94 SER A O 1
ATOM 746 N N . GLN A 1 95 ? -3.519 -3.005 8.856 1.00 74.44 95 GLN A N 1
ATOM 747 C CA . GLN A 1 95 ? -2.466 -3.379 7.915 1.00 74.44 95 GLN A CA 1
ATOM 748 C C . GLN A 1 95 ? -1.077 -3.416 8.573 1.00 74.44 95 GLN A C 1
ATOM 750 O O . GLN A 1 95 ? -0.618 -2.441 9.169 1.00 74.44 95 GLN A O 1
ATOM 755 N N . ASN A 1 96 ? -0.334 -4.504 8.354 1.00 76.31 96 ASN A N 1
ATOM 756 C CA . ASN A 1 96 ? 1.098 -4.575 8.655 1.00 76.31 96 ASN A CA 1
ATOM 757 C C . ASN A 1 96 ? 1.901 -4.863 7.379 1.00 76.31 96 ASN A C 1
ATOM 759 O O . ASN A 1 96 ? 2.239 -6.005 7.061 1.00 76.31 96 ASN A O 1
ATOM 763 N N . LEU A 1 97 ? 2.180 -3.805 6.612 1.00 77.31 97 LEU A N 1
ATOM 764 C CA . LEU A 1 97 ? 2.980 -3.905 5.395 1.00 77.31 97 LEU A CA 1
ATOM 765 C C . LEU A 1 97 ? 4.463 -4.053 5.744 1.00 77.31 97 LEU A C 1
ATOM 767 O O . LEU A 1 97 ? 5.149 -3.094 6.096 1.00 77.31 97 LEU A O 1
ATOM 771 N N . GLN A 1 98 ? 4.980 -5.271 5.603 1.00 83.94 98 GLN A N 1
ATOM 772 C CA . GLN A 1 98 ? 6.397 -5.548 5.805 1.00 83.94 98 GLN A CA 1
ATOM 773 C C . GLN A 1 98 ? 7.211 -5.212 4.552 1.00 83.94 98 GLN A C 1
ATOM 775 O O . GLN A 1 98 ? 6.909 -5.676 3.450 1.00 83.94 98 GLN A O 1
ATOM 780 N N . LEU A 1 99 ? 8.322 -4.490 4.727 1.00 85.00 99 LEU A N 1
ATOM 781 C CA . LEU A 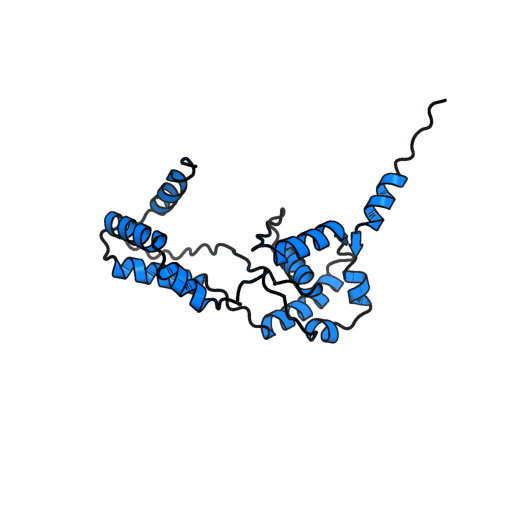1 99 ? 9.220 -4.125 3.624 1.00 85.00 99 LEU A CA 1
ATOM 782 C C . LEU A 1 99 ? 9.736 -5.350 2.848 1.00 85.00 99 LEU A C 1
ATOM 784 O O . LEU A 1 99 ? 9.884 -5.295 1.630 1.00 85.00 99 LEU A O 1
ATOM 788 N N . GLY A 1 100 ? 9.977 -6.474 3.530 1.00 86.75 100 GLY A N 1
ATOM 789 C CA . GLY A 1 100 ? 10.377 -7.725 2.877 1.00 86.75 100 GLY A CA 1
ATOM 790 C C . GLY A 1 100 ? 9.333 -8.231 1.877 1.00 86.75 100 GLY A C 1
ATOM 791 O O . GLY A 1 100 ? 9.683 -8.574 0.747 1.00 86.75 100 GLY A O 1
ATOM 792 N N . PHE A 1 101 ? 8.052 -8.202 2.259 1.00 87.50 101 PHE A N 1
ATOM 793 C CA . PHE A 1 101 ? 6.946 -8.581 1.382 1.00 87.50 101 PHE A CA 1
ATOM 794 C C . PHE A 1 101 ? 6.808 -7.613 0.204 1.00 87.50 101 PHE A C 1
ATOM 796 O O . PHE A 1 101 ? 6.682 -8.053 -0.936 1.00 87.50 101 PHE A O 1
ATOM 803 N N . ILE A 1 102 ? 6.938 -6.307 0.454 1.00 88.44 102 ILE A N 1
ATOM 804 C CA . ILE A 1 102 ? 6.928 -5.273 -0.591 1.00 88.44 102 ILE A CA 1
ATOM 805 C C . ILE A 1 102 ? 8.007 -5.544 -1.650 1.00 88.44 102 ILE A C 1
ATOM 807 O O . ILE A 1 102 ? 7.723 -5.536 -2.848 1.00 88.44 102 ILE A O 1
ATOM 811 N N . ARG A 1 103 ? 9.241 -5.838 -1.226 1.00 88.94 103 ARG A N 1
ATOM 812 C CA . ARG A 1 103 ? 10.352 -6.140 -2.143 1.00 88.94 103 ARG A CA 1
ATOM 813 C C . ARG A 1 103 ? 10.112 -7.421 -2.937 1.00 88.94 103 ARG A C 1
ATOM 815 O O . ARG A 1 103 ? 10.342 -7.442 -4.147 1.00 88.94 103 ARG A O 1
ATOM 822 N N . LEU A 1 104 ? 9.634 -8.476 -2.276 1.00 89.62 104 LEU A N 1
ATOM 823 C CA . LEU A 1 104 ? 9.290 -9.740 -2.929 1.00 89.62 104 LEU A CA 1
ATOM 824 C C . LEU A 1 104 ? 8.190 -9.544 -3.979 1.00 89.62 104 LEU A C 1
ATOM 826 O O . LEU A 1 104 ? 8.300 -10.061 -5.094 1.00 89.62 104 LEU A O 1
ATOM 830 N N . LEU A 1 105 ? 7.159 -8.769 -3.643 1.00 90.38 105 LEU A N 1
ATOM 831 C CA . LEU A 1 105 ? 6.069 -8.427 -4.545 1.00 90.38 105 LEU A CA 1
ATOM 832 C C . LEU A 1 105 ? 6.594 -7.624 -5.739 1.00 90.38 105 LEU A C 1
ATOM 834 O O . LEU A 1 105 ? 6.353 -8.008 -6.878 1.00 90.38 105 LEU A O 1
ATOM 838 N N . GLY A 1 106 ? 7.398 -6.584 -5.507 1.00 89.25 106 GLY A N 1
ATOM 839 C CA . GLY A 1 106 ? 8.014 -5.783 -6.567 1.00 89.25 106 GLY A CA 1
ATOM 840 C C . GLY A 1 106 ? 8.889 -6.600 -7.526 1.00 89.25 106 GLY A C 1
ATOM 841 O O . GLY A 1 106 ? 8.830 -6.410 -8.745 1.00 89.25 106 GLY A O 1
ATOM 842 N N . PHE A 1 107 ? 9.663 -7.556 -7.002 1.00 91.12 107 PHE A N 1
ATOM 843 C CA . PHE A 1 107 ? 10.446 -8.493 -7.812 1.00 91.12 107 PHE A CA 1
ATOM 844 C C . PHE A 1 107 ? 9.550 -9.410 -8.652 1.00 91.12 107 PHE A C 1
ATOM 846 O O . PHE A 1 107 ? 9.741 -9.542 -9.864 1.00 91.12 107 PHE A O 1
ATOM 853 N N . THR A 1 108 ? 8.559 -10.028 -8.011 1.00 91.44 108 THR A N 1
ATOM 854 C CA . THR A 1 108 ? 7.653 -10.991 -8.646 1.00 91.44 108 THR A CA 1
ATOM 855 C C . THR A 1 108 ? 6.820 -10.316 -9.732 1.00 91.44 108 THR A C 1
ATOM 857 O O . THR A 1 108 ? 6.789 -10.796 -10.865 1.00 91.44 108 THR A O 1
ATOM 860 N N . LEU A 1 109 ? 6.227 -9.157 -9.436 1.00 91.12 109 LEU A N 1
ATOM 861 C CA . LEU A 1 109 ? 5.444 -8.370 -10.390 1.00 91.12 109 LEU A CA 1
ATOM 862 C C . LEU A 1 109 ? 6.295 -7.896 -11.568 1.00 91.12 109 LEU A C 1
ATOM 864 O O . LEU A 1 109 ? 5.850 -8.013 -12.706 1.00 91.12 109 LEU A O 1
ATOM 868 N N . SER A 1 110 ? 7.551 -7.487 -11.341 1.00 90.12 110 SER A N 1
ATOM 869 C CA . SER A 1 110 ? 8.466 -7.144 -12.443 1.00 90.12 110 SER A CA 1
ATOM 870 C C . SER A 1 110 ? 8.651 -8.306 -13.424 1.00 90.12 110 SER A C 1
ATOM 872 O O . SER A 1 110 ? 8.678 -8.100 -14.636 1.00 90.12 110 SER A O 1
ATOM 874 N N . LYS A 1 111 ? 8.769 -9.545 -12.929 1.00 89.81 111 LYS A N 1
ATOM 875 C CA . LYS A 1 111 ? 8.901 -10.738 -13.782 1.00 89.81 111 LYS A CA 1
ATOM 876 C C . LYS A 1 111 ? 7.599 -11.088 -14.491 1.00 89.81 111 LYS A C 1
ATOM 878 O O . LYS A 1 111 ? 7.623 -11.426 -15.673 1.00 89.81 111 LYS A O 1
ATOM 883 N N . VAL A 1 112 ? 6.487 -11.039 -13.765 1.00 91.25 112 VAL A N 1
ATOM 884 C CA . VAL A 1 112 ? 5.162 -11.399 -14.274 1.00 91.25 112 VAL A CA 1
ATO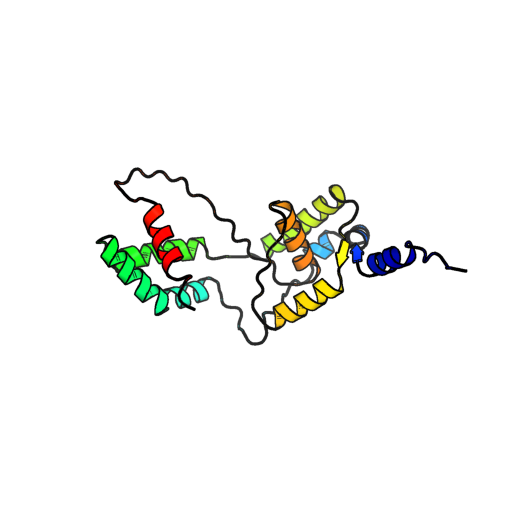M 885 C C . VAL A 1 112 ? 4.722 -10.414 -15.354 1.00 91.25 112 VAL A C 1
ATOM 887 O O . VAL A 1 112 ? 4.383 -10.839 -16.455 1.00 91.25 112 VAL A O 1
ATOM 890 N N . PHE A 1 113 ? 4.810 -9.109 -15.110 1.00 91.06 113 PHE A N 1
ATOM 891 C CA . PHE A 1 113 ? 4.337 -8.101 -16.059 1.00 91.06 113 PHE A CA 1
ATOM 892 C C . PHE A 1 113 ? 5.163 -8.025 -17.335 1.00 91.06 113 PHE A C 1
ATOM 894 O O . PHE A 1 113 ? 4.579 -7.904 -18.404 1.00 91.06 113 PHE A O 1
ATOM 901 N N . LYS A 1 114 ? 6.484 -8.238 -17.273 1.00 88.56 114 LYS A N 1
ATOM 902 C CA . LYS A 1 114 ? 7.305 -8.373 -18.490 1.00 88.56 114 LYS A CA 1
ATOM 903 C C . LYS A 1 114 ? 6.890 -9.551 -19.379 1.00 88.56 114 LYS A C 1
ATOM 905 O O . LYS A 1 114 ? 7.196 -9.526 -20.567 1.00 88.56 114 LYS A O 1
ATOM 910 N N . ARG A 1 115 ? 6.278 -10.594 -18.803 1.00 88.75 115 ARG A N 1
ATOM 911 C CA . ARG A 1 115 ? 5.808 -11.785 -19.530 1.00 88.75 115 ARG A CA 1
ATOM 912 C C . ARG A 1 115 ? 4.365 -11.655 -20.007 1.00 88.75 115 ARG A C 1
ATOM 914 O O . ARG A 1 115 ? 4.054 -12.169 -21.072 1.00 88.75 115 ARG A O 1
ATOM 921 N N . LEU A 1 116 ? 3.500 -11.028 -19.211 1.00 89.69 116 LEU A N 1
ATOM 922 C CA . LEU A 1 116 ? 2.072 -10.906 -19.514 1.00 89.69 116 LEU A CA 1
ATOM 923 C C . LEU A 1 116 ? 1.752 -9.728 -20.436 1.00 89.69 116 LEU A C 1
ATOM 925 O O . LEU A 1 116 ? 0.838 -9.836 -21.247 1.00 89.69 116 LEU A O 1
ATOM 929 N N . PHE A 1 117 ? 2.487 -8.620 -20.319 1.00 89.06 117 PHE A N 1
ATOM 930 C CA . PHE A 1 117 ? 2.186 -7.380 -21.027 1.00 89.06 117 PHE A CA 1
ATOM 931 C C . PHE A 1 117 ? 3.320 -6.974 -21.968 1.00 89.06 117 PHE A C 1
ATOM 933 O O . PHE A 1 117 ? 4.502 -6.981 -21.605 1.00 89.06 117 PHE A O 1
ATOM 940 N N . SER A 1 118 ? 2.947 -6.564 -23.181 1.00 87.06 118 SER A N 1
ATOM 941 C CA . SER A 1 118 ? 3.881 -5.951 -24.129 1.00 87.06 118 SER A CA 1
ATOM 942 C C . SER A 1 118 ? 4.226 -4.517 -23.728 1.00 87.06 118 SER A C 1
ATOM 944 O O . SER A 1 118 ? 5.394 -4.149 -23.812 1.00 87.06 118 SER A O 1
ATOM 946 N N . HIS A 1 119 ? 3.258 -3.752 -23.220 1.00 87.06 119 HIS A N 1
ATOM 947 C CA . HIS A 1 119 ? 3.435 -2.357 -22.806 1.00 87.06 119 HIS A CA 1
ATOM 948 C C . HIS A 1 119 ? 2.543 -2.055 -21.598 1.00 87.06 119 HIS A C 1
ATOM 950 O O . HIS A 1 119 ? 1.432 -2.586 -21.512 1.00 87.06 119 HIS A O 1
ATOM 956 N N . ILE A 1 120 ? 3.020 -1.221 -20.672 1.00 88.62 120 ILE A N 1
ATOM 957 C CA . ILE A 1 120 ? 2.198 -0.611 -19.618 1.00 88.62 120 ILE A CA 1
ATOM 958 C C . ILE A 1 120 ? 2.397 0.898 -19.716 1.00 88.62 120 ILE A C 1
ATOM 960 O O . ILE A 1 120 ? 3.385 1.439 -19.226 1.00 88.62 120 ILE A O 1
ATOM 964 N N . ASN A 1 121 ? 1.434 1.555 -20.353 1.00 89.62 121 ASN A N 1
ATOM 965 C CA . ASN A 1 121 ? 1.477 2.979 -20.652 1.00 89.62 121 ASN A CA 1
ATOM 966 C C . ASN A 1 121 ? 0.846 3.775 -19.508 1.00 89.62 121 ASN A C 1
ATOM 968 O O . ASN A 1 121 ? -0.311 3.542 -19.153 1.00 89.62 121 ASN A O 1
ATOM 972 N N . ILE A 1 122 ? 1.594 4.719 -18.943 1.00 89.31 122 ILE A N 1
ATOM 973 C CA . ILE A 1 122 ? 1.130 5.586 -17.855 1.00 89.31 122 ILE A CA 1
ATOM 974 C C . ILE A 1 122 ? 1.148 7.033 -18.314 1.00 89.31 122 ILE A C 1
ATOM 976 O O . ILE A 1 122 ? 2.158 7.500 -18.832 1.00 89.31 122 ILE A O 1
ATOM 980 N N . ASN A 1 123 ? 0.055 7.748 -18.051 1.00 90.19 123 ASN A N 1
ATOM 981 C CA . ASN A 1 123 ? 0.001 9.194 -18.216 1.00 90.19 123 ASN A CA 1
ATOM 982 C C . ASN A 1 123 ? 0.899 9.871 -17.160 1.00 90.19 123 ASN A C 1
ATOM 984 O O . ASN A 1 123 ? 0.653 9.752 -15.952 1.00 90.19 123 ASN A O 1
ATOM 988 N N . GLN A 1 124 ? 1.935 10.574 -17.617 1.00 87.31 124 GLN A N 1
ATOM 989 C CA . GLN A 1 124 ? 2.912 11.222 -16.740 1.00 87.31 124 GLN A CA 1
ATOM 990 C C . GLN A 1 124 ? 2.305 12.375 -15.931 1.00 87.31 124 GLN A C 1
ATOM 992 O O . GLN A 1 124 ? 2.584 12.497 -14.738 1.00 87.31 124 GLN A O 1
ATOM 997 N N . ASP A 1 125 ? 1.423 13.172 -16.529 1.00 88.69 125 ASP A N 1
ATOM 998 C CA . ASP A 1 125 ? 0.764 14.297 -15.861 1.00 88.69 125 ASP A CA 1
ATOM 999 C C . ASP A 1 125 ? -0.168 13.827 -14.742 1.00 88.69 125 ASP A C 1
ATOM 1001 O O . ASP A 1 125 ? -0.169 14.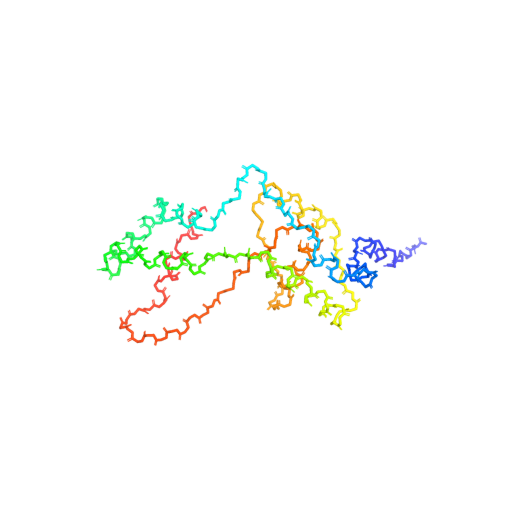372 -13.635 1.00 88.69 125 ASP A O 1
ATOM 1005 N N . GLY A 1 126 ? -0.920 12.755 -14.985 1.00 88.94 126 GLY A N 1
ATOM 1006 C CA . GLY A 1 126 ? -1.752 12.096 -13.985 1.00 88.94 126 GLY A CA 1
ATOM 1007 C C . GLY A 1 126 ? -0.927 11.563 -12.816 1.00 88.94 126 GLY A C 1
ATOM 1008 O O . GLY A 1 126 ? -1.308 11.745 -11.658 1.00 88.94 126 GLY A O 1
ATOM 1009 N N . LEU A 1 127 ? 0.229 10.962 -13.103 1.00 89.81 127 LEU A N 1
ATOM 1010 C CA . LEU A 1 127 ? 1.140 10.482 -12.072 1.00 89.81 127 LEU A CA 1
ATOM 1011 C C . LEU A 1 127 ? 1.738 11.637 -11.259 1.00 89.81 127 LEU A C 1
ATOM 1013 O O . LEU A 1 127 ? 1.750 11.565 -10.034 1.00 89.81 127 LEU A O 1
ATOM 1017 N N . ASN A 1 128 ? 2.173 12.717 -11.904 1.00 89.94 128 ASN A N 1
ATOM 1018 C CA . ASN A 1 128 ? 2.710 13.899 -11.225 1.00 89.94 128 ASN A CA 1
ATOM 1019 C C . ASN A 1 128 ? 1.668 14.541 -10.297 1.00 89.94 128 ASN A C 1
ATOM 1021 O O . ASN A 1 128 ? 1.968 14.866 -9.147 1.00 89.94 128 ASN A O 1
ATOM 1025 N N . ARG A 1 129 ? 0.417 14.650 -10.755 1.00 91.06 129 ARG A N 1
ATOM 1026 C CA . ARG A 1 129 ? -0.708 15.112 -9.928 1.00 91.06 129 ARG A CA 1
ATOM 1027 C C . ARG A 1 129 ? -0.963 14.188 -8.741 1.00 91.06 129 ARG A C 1
ATOM 1029 O O . ARG A 1 129 ? -1.220 14.670 -7.641 1.00 91.06 129 ARG A O 1
ATOM 1036 N N . LEU A 1 130 ? -0.867 12.872 -8.940 1.00 90.81 130 LEU A N 1
ATOM 1037 C CA . LEU A 1 130 ? -0.992 11.897 -7.858 1.00 90.81 130 LEU A CA 1
ATOM 1038 C C . LEU A 1 130 ? 0.124 12.067 -6.817 1.00 90.81 130 LEU A C 1
ATOM 1040 O O . LEU A 1 130 ? -0.163 12.058 -5.623 1.00 90.81 130 LEU A O 1
ATOM 1044 N N . GLN A 1 131 ? 1.374 12.264 -7.245 1.00 88.94 131 GLN A N 1
ATOM 1045 C CA . GLN A 1 131 ? 2.496 12.503 -6.329 1.00 88.94 131 GLN A CA 1
ATOM 1046 C C . GLN A 1 131 ? 2.266 13.742 -5.458 1.00 88.94 131 GLN A C 1
ATOM 1048 O O . GLN A 1 131 ? 2.493 13.692 -4.251 1.00 88.94 131 GLN A O 1
ATOM 1053 N N . GLN A 1 132 ? 1.775 14.833 -6.051 1.00 89.38 132 GLN A N 1
ATOM 1054 C CA . GLN A 1 132 ? 1.424 16.052 -5.319 1.00 89.38 132 GLN A CA 1
ATOM 1055 C C . GLN A 1 132 ? 0.284 15.801 -4.325 1.00 89.38 132 GLN A C 1
ATOM 1057 O O . GLN A 1 132 ? 0.414 16.127 -3.148 1.00 89.38 132 GLN A O 1
ATOM 1062 N N . ALA A 1 133 ? -0.792 15.142 -4.763 1.00 90.12 133 ALA A N 1
ATOM 1063 C CA . ALA A 1 133 ? -1.939 14.845 -3.909 1.00 90.12 133 ALA A CA 1
ATOM 1064 C C . ALA A 1 133 ? -1.563 13.978 -2.694 1.00 90.12 133 ALA A C 1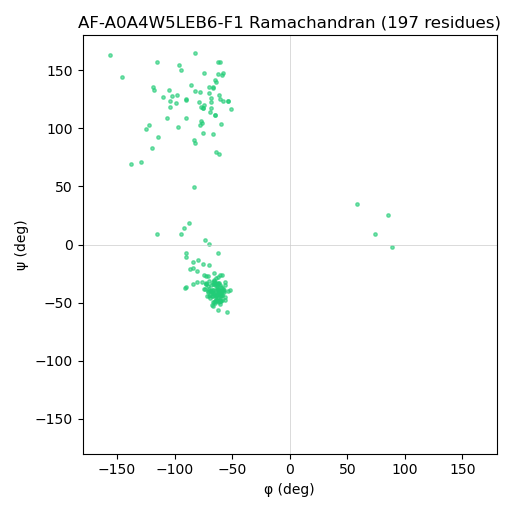
ATOM 1066 O O . ALA A 1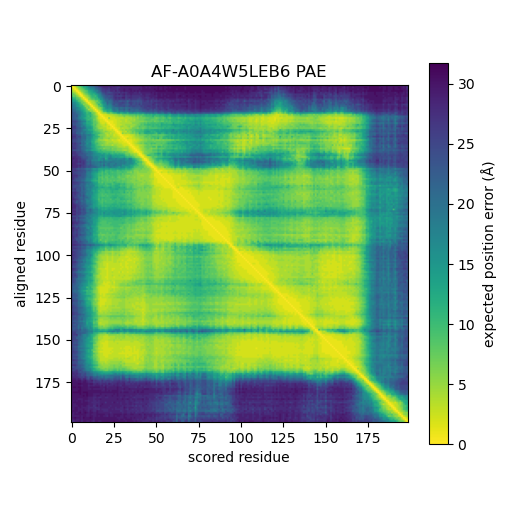 133 ? -2.008 14.267 -1.584 1.00 90.12 133 ALA A O 1
ATOM 1067 N N . ILE A 1 134 ? -0.704 12.967 -2.888 1.00 88.56 134 ILE A N 1
ATOM 1068 C CA . ILE A 1 134 ? -0.187 12.102 -1.813 1.00 88.56 134 ILE A CA 1
ATOM 1069 C C . ILE A 1 134 ? 0.631 12.904 -0.796 1.00 88.56 134 ILE A C 1
ATOM 1071 O O . ILE A 1 134 ? 0.609 12.587 0.389 1.00 88.56 134 ILE A O 1
ATOM 1075 N N . GLN A 1 135 ? 1.358 13.936 -1.229 1.00 86.31 135 GLN A N 1
ATOM 1076 C CA . GLN A 1 135 ? 2.114 14.790 -0.312 1.00 86.31 135 GLN A CA 1
ATOM 1077 C C . GLN A 1 135 ? 1.217 15.749 0.473 1.00 86.31 135 GLN A C 1
ATOM 1079 O O . GLN A 1 135 ? 1.596 16.169 1.563 1.00 86.31 135 GLN A O 1
ATOM 1084 N N . GLU A 1 136 ? 0.051 16.116 -0.048 1.00 87.12 136 GLU A N 1
ATOM 1085 C CA . GLU A 1 136 ? -0.858 17.059 0.608 1.00 87.12 136 GLU A CA 1
ATOM 1086 C C . GLU A 1 136 ? -1.861 16.370 1.537 1.00 87.12 136 GLU A C 1
ATOM 1088 O O . GLU A 1 136 ? -2.184 16.908 2.597 1.00 87.12 136 GLU A O 1
ATOM 1093 N N . SER A 1 137 ? -2.350 15.183 1.168 1.00 86.12 137 SER A N 1
ATOM 1094 C CA . SER A 1 137 ? -3.444 14.509 1.874 1.00 86.12 137 SER A CA 1
ATOM 1095 C C . SER A 1 137 ? -3.447 12.985 1.675 1.00 86.12 137 SER A C 1
ATOM 1097 O O . SER A 1 137 ? -2.831 12.477 0.736 1.00 86.12 137 SER A O 1
ATOM 1099 N N . PRO A 1 138 ? -4.160 12.221 2.526 1.00 85.12 138 PRO A N 1
ATOM 1100 C CA . PRO A 1 138 ? -4.431 10.810 2.267 1.00 85.12 138 PRO A CA 1
ATOM 1101 C C . PRO A 1 138 ? -5.233 10.630 0.970 1.00 85.12 138 PRO A C 1
ATOM 1103 O O . PRO A 1 138 ? -6.317 11.192 0.820 1.00 85.12 138 PRO A O 1
ATOM 1106 N N . VAL A 1 139 ? -4.719 9.817 0.045 1.00 88.81 139 VAL A N 1
ATOM 1107 C CA . VAL A 1 139 ? -5.354 9.564 -1.257 1.00 88.81 139 VAL A CA 1
ATOM 1108 C C . VAL A 1 139 ? -6.014 8.190 -1.276 1.00 88.81 139 VAL A C 1
ATOM 1110 O O . VAL A 1 139 ? -5.397 7.189 -0.912 1.00 88.81 139 VAL A O 1
ATOM 1113 N N . ILE A 1 140 ? -7.255 8.136 -1.764 1.00 89.81 140 ILE A N 1
ATOM 1114 C CA . ILE A 1 140 ? -7.979 6.892 -2.039 1.00 89.81 140 ILE A CA 1
ATOM 1115 C C . ILE A 1 140 ? -7.975 6.657 -3.549 1.00 89.81 140 ILE A C 1
ATOM 1117 O O . ILE A 1 140 ? -8.432 7.500 -4.321 1.00 89.81 140 ILE A O 1
ATOM 1121 N N . LEU A 1 141 ? -7.460 5.501 -3.968 1.00 89.50 141 LEU A N 1
ATOM 1122 C CA . LEU A 1 141 ? -7.407 5.106 -5.373 1.00 89.50 141 LEU A CA 1
ATOM 1123 C C . LEU A 1 141 ? -8.572 4.169 -5.695 1.00 89.50 141 LEU A C 1
ATOM 1125 O O . LEU A 1 141 ? -8.697 3.101 -5.100 1.00 89.50 141 LEU A O 1
ATOM 1129 N N . MET A 1 142 ? -9.401 4.568 -6.662 1.00 88.56 142 MET A N 1
ATOM 1130 C CA . MET A 1 142 ? -10.594 3.831 -7.084 1.00 88.56 142 MET A CA 1
ATOM 1131 C C . MET A 1 142 ? -10.412 3.329 -8.525 1.00 88.56 142 MET A C 1
ATOM 1133 O O . MET A 1 142 ? -10.690 4.076 -9.466 1.00 88.56 142 MET A O 1
ATOM 1137 N N . PRO A 1 143 ? -9.906 2.099 -8.737 1.00 83.88 143 PRO A N 1
ATOM 1138 C CA . PRO A 1 143 ? -9.775 1.545 -10.081 1.00 83.88 143 PRO A CA 1
ATOM 1139 C C . PRO A 1 143 ? -11.155 1.354 -10.728 1.00 83.88 143 PRO A C 1
ATOM 1141 O O . PRO A 1 143 ? -12.112 0.936 -10.080 1.00 83.88 143 PRO A O 1
ATOM 1144 N N . ASN A 1 144 ? -11.254 1.668 -12.022 1.00 78.00 144 ASN A N 1
ATOM 1145 C CA . ASN A 1 144 ? -12.505 1.585 -12.789 1.00 78.00 144 ASN A CA 1
ATOM 1146 C C . ASN A 1 144 ? -12.920 0.127 -13.082 1.00 78.00 144 ASN A C 1
ATOM 1148 O O . ASN A 1 144 ? -14.101 -0.215 -13.130 1.00 78.00 144 ASN A O 1
ATOM 1152 N N . HIS A 1 145 ? -11.943 -0.760 -13.267 1.00 76.94 145 HIS A N 1
ATOM 1153 C CA . HIS A 1 145 ? -12.183 -2.165 -13.576 1.00 76.94 145 HIS A CA 1
ATOM 1154 C C . HIS A 1 145 ? -12.174 -3.029 -12.303 1.00 76.94 145 HIS A C 1
ATOM 1156 O O . HIS A 1 145 ? -11.521 -2.719 -11.310 1.00 76.94 145 HIS A O 1
ATOM 1162 N N . ARG A 1 146 ? -12.951 -4.124 -12.313 1.00 70.81 146 ARG A N 1
ATOM 1163 C CA . ARG A 1 146 ? -13.072 -5.070 -11.184 1.00 70.81 146 ARG A CA 1
ATOM 1164 C C . ARG A 1 146 ? -12.003 -6.173 -11.212 1.00 70.81 146 ARG A C 1
ATOM 1166 O O . ARG A 1 146 ? -12.216 -7.232 -10.623 1.00 70.81 146 ARG A O 1
ATOM 1173 N N . SER A 1 147 ? -10.899 -5.993 -11.940 1.00 82.94 147 SER A N 1
ATOM 1174 C CA . SER A 1 147 ? -9.882 -7.036 -12.062 1.00 82.94 147 SER A CA 1
ATOM 1175 C C . SER A 1 147 ? -8.898 -6.964 -10.901 1.00 82.94 147 SER A C 1
ATOM 1177 O O . SER A 1 147 ? -8.384 -5.902 -10.562 1.00 82.94 147 SER A O 1
ATOM 1179 N N . TYR A 1 148 ? -8.539 -8.121 -10.339 1.00 84.56 148 TYR A N 1
ATOM 1180 C CA . TYR A 1 148 ? -7.443 -8.197 -9.367 1.00 84.56 148 TYR A CA 1
ATOM 1181 C C . TYR A 1 148 ? -6.113 -7.695 -9.942 1.00 84.56 148 TYR A C 1
ATOM 1183 O O . TYR A 1 148 ? -5.253 -7.212 -9.208 1.00 84.56 148 TYR A O 1
ATOM 1191 N N . VAL A 1 149 ? -5.958 -7.780 -11.264 1.00 87.12 149 VAL A N 1
ATOM 1192 C CA . VAL A 1 149 ? -4.775 -7.299 -11.976 1.00 87.12 149 VAL A CA 1
ATOM 1193 C C . VAL A 1 149 ? -4.618 -5.786 -11.840 1.00 87.12 149 VAL A C 1
ATOM 1195 O O . VAL A 1 149 ? -3.486 -5.328 -11.728 1.00 87.12 149 VAL A O 1
ATOM 1198 N N . ASP A 1 150 ? -5.709 -5.019 -11.763 1.00 87.62 150 ASP A N 1
ATOM 1199 C CA . ASP A 1 150 ? -5.644 -3.557 -11.657 1.00 87.62 150 ASP A CA 1
ATOM 1200 C C . ASP A 1 150 ? -4.958 -3.136 -10.358 1.00 87.62 150 ASP A C 1
ATOM 1202 O O . ASP A 1 150 ? -4.062 -2.293 -10.366 1.00 87.62 150 ASP A O 1
ATOM 1206 N N . PHE A 1 151 ? -5.299 -3.794 -9.245 1.00 89.06 151 PHE A N 1
ATOM 1207 C CA . PHE A 1 151 ? -4.645 -3.551 -7.961 1.00 89.06 151 PHE A CA 1
ATOM 1208 C C . PHE A 1 151 ? -3.157 -3.908 -7.996 1.00 89.06 151 PHE A C 1
ATOM 1210 O O . PHE A 1 151 ? -2.342 -3.201 -7.403 1.00 89.06 151 PHE A O 1
ATOM 1217 N N . LEU A 1 152 ? -2.785 -4.984 -8.699 1.00 90.31 152 LEU A N 1
ATOM 1218 C CA . LEU A 1 152 ? -1.387 -5.398 -8.838 1.00 90.31 152 LEU A CA 1
ATOM 1219 C C . LEU A 1 152 ? -0.594 -4.418 -9.706 1.00 90.31 152 LEU A C 1
ATOM 1221 O O . LEU A 1 152 ? 0.527 -4.060 -9.348 1.00 90.31 152 LEU A O 1
ATOM 1225 N N . VAL A 1 153 ? -1.166 -3.970 -10.825 1.00 90.44 153 VAL A N 1
ATOM 1226 C CA . VAL A 1 153 ? -0.549 -2.983 -11.720 1.00 90.44 153 VAL A CA 1
ATOM 1227 C C . VAL A 1 153 ? -0.384 -1.660 -10.987 1.00 90.44 153 VAL A C 1
ATOM 1229 O O . VAL A 1 153 ? 0.714 -1.116 -10.960 1.00 90.44 153 VAL A O 1
ATOM 1232 N N . LEU A 1 154 ? -1.423 -1.188 -10.302 1.00 90.81 154 LEU A N 1
ATOM 1233 C CA . LEU A 1 154 ? -1.362 0.036 -9.513 1.00 90.81 154 LEU A CA 1
ATOM 1234 C C . LEU A 1 154 ? -0.303 -0.061 -8.407 1.00 90.81 154 LEU A C 1
ATOM 1236 O O . LEU A 1 154 ? 0.564 0.801 -8.308 1.00 90.81 154 LEU A O 1
ATOM 1240 N N . SER A 1 155 ? -0.292 -1.151 -7.637 1.00 91.12 155 SER A N 1
ATOM 1241 C CA . SER A 1 155 ? 0.726 -1.382 -6.602 1.00 91.12 155 SER A CA 1
ATOM 1242 C C . SER A 1 155 ? 2.144 -1.408 -7.177 1.00 91.12 155 SER A C 1
ATOM 1244 O O . SER A 1 155 ? 3.071 -0.887 -6.561 1.00 91.12 155 SER A O 1
ATOM 1246 N N . TYR A 1 156 ? 2.326 -1.978 -8.370 1.00 91.19 156 TYR A N 1
ATOM 1247 C CA . TYR A 1 156 ? 3.611 -2.005 -9.063 1.00 91.19 156 TYR A CA 1
ATOM 1248 C C . TYR A 1 156 ? 4.070 -0.628 -9.539 1.00 91.19 156 TYR A C 1
ATOM 1250 O O . TYR A 1 156 ? 5.255 -0.307 -9.431 1.00 91.19 156 TYR A O 1
ATOM 1258 N N . ILE A 1 157 ? 3.140 0.181 -10.045 1.00 91.12 157 ILE A N 1
ATOM 1259 C CA . ILE A 1 157 ? 3.390 1.564 -10.445 1.00 91.12 157 ILE A CA 1
ATOM 1260 C C . ILE A 1 157 ? 3.818 2.370 -9.220 1.00 91.12 157 ILE A C 1
ATOM 1262 O O . ILE A 1 157 ? 4.920 2.912 -9.214 1.00 91.12 157 ILE A O 1
ATOM 1266 N N . LEU A 1 158 ? 3.011 2.390 -8.153 1.00 91.00 158 LEU A N 1
ATOM 1267 C CA . LEU A 1 158 ? 3.342 3.153 -6.946 1.00 91.00 158 LEU A CA 1
ATOM 1268 C C . LEU A 1 158 ? 4.654 2.685 -6.326 1.00 91.00 158 LEU A C 1
ATOM 1270 O O . LEU A 1 158 ? 5.473 3.521 -5.961 1.00 91.00 158 LEU A O 1
ATOM 1274 N N . PHE A 1 159 ? 4.904 1.372 -6.305 1.00 89.94 159 PHE A N 1
ATOM 1275 C CA . PHE A 1 159 ? 6.210 0.858 -5.925 1.00 89.94 159 PHE A CA 1
ATOM 1276 C C . PHE A 1 159 ? 7.292 1.509 -6.789 1.00 89.94 159 PHE A C 1
ATOM 1278 O O . PHE A 1 159 ? 8.181 2.153 -6.236 1.00 89.94 159 PHE A O 1
ATOM 1285 N N . THR A 1 160 ? 7.217 1.379 -8.119 1.00 89.25 160 THR A N 1
ATOM 1286 C CA . THR A 1 160 ? 8.223 1.853 -9.095 1.00 89.25 160 THR A CA 1
ATOM 1287 C C . THR A 1 160 ? 8.603 3.322 -8.913 1.00 89.25 160 THR A C 1
ATOM 1289 O O . THR A 1 160 ? 9.792 3.628 -8.976 1.00 89.25 160 THR A O 1
ATOM 1292 N N . TYR A 1 161 ? 7.638 4.187 -8.601 1.00 88.69 161 TYR A N 1
ATOM 1293 C CA . TYR A 1 161 ? 7.846 5.624 -8.384 1.00 88.69 161 TYR A CA 1
ATOM 1294 C C . TYR A 1 161 ? 8.124 6.025 -6.924 1.00 88.69 161 TYR A C 1
ATOM 1296 O O . TYR A 1 161 ? 8.056 7.205 -6.601 1.00 88.69 161 TYR A O 1
ATOM 1304 N N . ASP A 1 162 ? 8.445 5.065 -6.050 1.00 87.69 162 ASP A N 1
ATOM 1305 C CA . ASP A 1 162 ? 8.737 5.289 -4.622 1.00 87.69 162 ASP A CA 1
ATOM 1306 C C . ASP A 1 162 ? 7.580 5.963 -3.856 1.00 87.69 162 ASP A C 1
ATOM 1308 O O . ASP A 1 162 ? 7.768 6.757 -2.934 1.00 87.69 162 ASP A O 1
ATOM 1312 N N . LEU A 1 163 ? 6.348 5.631 -4.248 1.00 88.12 163 LEU A N 1
ATOM 1313 C CA . LEU A 1 163 ? 5.122 6.104 -3.615 1.00 88.12 163 LEU A CA 1
ATOM 1314 C C . LEU A 1 163 ? 4.595 5.078 -2.601 1.00 88.12 163 LEU A C 1
ATOM 1316 O O . LEU A 1 163 ? 4.850 3.875 -2.746 1.00 88.12 163 LEU A O 1
ATOM 1320 N N . PRO A 1 164 ? 3.834 5.521 -1.578 1.00 86.31 164 PRO A N 1
ATOM 1321 C CA . PRO A 1 164 ? 3.188 4.617 -0.635 1.00 86.31 164 PRO A CA 1
ATOM 1322 C C . PRO A 1 164 ? 2.346 3.571 -1.373 1.00 86.31 164 PRO A C 1
ATOM 1324 O O . PRO A 1 164 ? 1.461 3.916 -2.152 1.00 86.31 164 PRO A O 1
ATOM 1327 N N . ILE A 1 165 ? 2.616 2.287 -1.136 1.00 87.94 165 ILE A N 1
ATOM 1328 C CA . ILE A 1 165 ? 1.849 1.204 -1.765 1.00 87.94 165 ILE A CA 1
ATOM 1329 C C . ILE A 1 165 ? 0.413 1.232 -1.225 1.00 87.94 165 ILE A C 1
ATOM 1331 O O . ILE A 1 165 ? 0.234 1.356 -0.009 1.00 87.94 165 ILE A O 1
ATOM 1335 N N . PRO A 1 166 ? -0.608 1.109 -2.094 1.00 85.44 166 PRO A N 1
ATOM 1336 C CA . PRO A 1 166 ? -1.992 1.175 -1.659 1.00 85.44 166 PRO A CA 1
ATOM 1337 C C . PRO A 1 166 ? -2.337 -0.020 -0.767 1.00 85.44 166 PRO A C 1
ATOM 1339 O O . PRO A 1 166 ? -2.025 -1.169 -1.085 1.00 85.44 166 PRO A O 1
ATOM 1342 N N . VAL A 1 167 ? -3.030 0.253 0.336 1.00 85.25 167 VAL A N 1
ATOM 1343 C CA . VAL A 1 167 ? -3.688 -0.787 1.131 1.00 85.25 167 VAL A CA 1
ATOM 1344 C C . VAL A 1 167 ? -4.978 -1.162 0.412 1.00 85.25 167 VAL A C 1
ATOM 1346 O O . VAL A 1 167 ? -5.814 -0.303 0.133 1.00 85.25 167 VAL A O 1
ATOM 1349 N N . ILE A 1 168 ? -5.128 -2.440 0.073 1.00 82.50 168 ILE A N 1
ATOM 1350 C CA . ILE A 1 168 ? -6.287 -2.923 -0.676 1.00 82.50 168 ILE A CA 1
ATOM 1351 C C . ILE A 1 168 ? -7.371 -3.323 0.321 1.00 82.50 168 ILE A C 1
ATOM 1353 O O . ILE A 1 168 ? -7.263 -4.350 0.987 1.00 82.50 168 ILE A O 1
ATOM 1357 N N . ALA A 1 169 ? -8.436 -2.530 0.391 1.00 79.12 169 ALA A N 1
ATOM 1358 C CA . ALA A 1 169 ? -9.643 -2.889 1.122 1.00 79.12 169 ALA A CA 1
ATOM 1359 C C . ALA A 1 169 ? -10.528 -3.784 0.238 1.00 79.12 169 ALA A C 1
ATOM 1361 O O . ALA A 1 169 ? -11.356 -3.300 -0.533 1.00 79.12 169 ALA A O 1
ATOM 1362 N N . ALA A 1 170 ? -10.328 -5.099 0.318 1.00 70.50 170 ALA A N 1
ATOM 1363 C CA . ALA A 1 170 ? -11.206 -6.081 -0.308 1.00 70.50 170 ALA A CA 1
ATOM 1364 C C . ALA A 1 170 ? -12.077 -6.725 0.774 1.00 70.50 170 ALA A C 1
ATOM 1366 O O . ALA A 1 170 ? -11.559 -7.347 1.697 1.00 70.50 170 ALA A O 1
ATOM 1367 N N . GLY A 1 171 ? -13.398 -6.571 0.671 1.00 62.31 171 GLY A N 1
ATOM 1368 C CA . GLY A 1 171 ? -14.320 -7.216 1.601 1.00 62.31 171 GLY A CA 1
ATOM 1369 C C . GLY A 1 171 ? -14.242 -8.733 1.454 1.00 62.31 171 GLY A C 1
ATOM 1370 O O . GLY A 1 171 ? -14.667 -9.276 0.432 1.00 62.31 171 GLY A O 1
ATOM 1371 N N . ILE A 1 172 ? -13.715 -9.418 2.466 1.00 58.41 172 ILE A N 1
ATOM 1372 C CA . ILE A 1 172 ? -13.883 -10.863 2.594 1.00 58.41 172 ILE A CA 1
ATOM 1373 C C . ILE A 1 172 ? -15.322 -11.077 3.059 1.00 58.41 172 ILE A C 1
ATOM 1375 O O . ILE A 1 172 ? -15.745 -10.553 4.088 1.00 58.41 172 ILE A O 1
ATOM 1379 N N . ARG A 1 173 ? -16.115 -11.809 2.272 1.00 49.59 173 ARG A N 1
ATOM 1380 C CA . ARG A 1 173 ? -17.412 -12.284 2.749 1.00 49.59 173 ARG A CA 1
ATOM 1381 C C . ARG A 1 173 ? -17.123 -13.440 3.693 1.00 49.59 173 ARG A C 1
ATOM 1383 O O . ARG A 1 173 ? -16.959 -14.563 3.227 1.00 49.59 173 ARG A O 1
ATOM 1390 N N . ASN A 1 174 ? -17.073 -13.163 4.989 1.00 47.25 174 ASN A N 1
ATOM 1391 C CA . ASN A 1 174 ? -17.104 -14.215 5.994 1.00 47.25 174 ASN A CA 1
ATOM 1392 C C . ASN A 1 174 ? -18.495 -14.854 5.898 1.00 47.25 174 ASN A C 1
ATOM 1394 O O . ASN A 1 174 ? -19.486 -14.329 6.399 1.00 47.25 174 ASN A O 1
ATOM 1398 N N . SER A 1 175 ? -18.601 -15.944 5.141 1.00 46.38 175 SER A N 1
ATOM 1399 C CA . SER A 1 175 ? -19.735 -16.861 5.206 1.00 46.38 175 SER A CA 1
ATOM 1400 C C . SER A 1 175 ? -19.508 -17.830 6.357 1.00 46.38 175 SER A C 1
ATOM 1402 O O . SER A 1 175 ? -19.597 -19.040 6.170 1.00 46.38 175 SER A O 1
ATOM 1404 N N . ASP A 1 176 ? -19.173 -17.305 7.530 1.00 45.03 176 ASP A N 1
ATOM 1405 C CA . ASP A 1 176 ? -19.200 -18.100 8.742 1.00 45.03 176 ASP A CA 1
ATOM 1406 C C . ASP A 1 176 ? -20.648 -18.096 9.202 1.00 45.03 176 ASP A C 1
ATOM 1408 O O . ASP A 1 176 ? -21.117 -17.242 9.949 1.00 45.03 176 ASP A O 1
ATOM 1412 N N . GLY A 1 177 ? -21.387 -19.059 8.652 1.00 42.91 177 GLY A N 1
ATOM 1413 C CA . GLY A 1 177 ? -22.587 -19.571 9.280 1.00 42.91 177 GLY A CA 1
ATOM 1414 C C . GLY A 1 177 ? -22.185 -20.230 10.592 1.00 42.91 177 GLY A C 1
ATOM 1415 O O . GLY A 1 177 ? -22.074 -21.450 10.667 1.00 42.91 177 GLY A O 1
ATOM 1416 N N . HIS A 1 178 ? -21.959 -19.420 11.622 1.00 39.75 178 HIS A N 1
ATOM 1417 C CA . HIS A 1 178 ? -22.375 -19.838 12.944 1.00 39.75 178 HIS A CA 1
ATOM 1418 C C . HIS A 1 178 ? -23.884 -19.615 12.968 1.00 39.75 178 HIS A C 1
ATOM 1420 O O . HIS A 1 178 ? -24.358 -18.479 12.940 1.00 39.75 178 HIS A O 1
ATOM 1426 N N . GLU A 1 179 ? -24.636 -20.713 12.907 1.00 41.47 179 GLU A N 1
ATOM 1427 C CA . GLU A 1 179 ? -26.031 -20.736 13.334 1.00 41.47 179 GLU A CA 1
ATOM 1428 C C . GLU A 1 179 ? -26.060 -20.386 14.826 1.00 41.47 179 GLU A C 1
ATOM 1430 O O . GLU A 1 179 ? -26.166 -21.262 15.677 1.00 41.47 179 GLU A O 1
ATOM 1435 N N . ASP A 1 180 ? -25.921 -19.103 15.145 1.00 42.97 180 ASP A N 1
ATOM 1436 C CA . ASP A 1 180 ? -26.326 -18.565 16.429 1.00 42.97 180 ASP A CA 1
ATOM 1437 C C . ASP A 1 180 ? -27.540 -17.673 16.189 1.00 42.97 180 ASP A C 1
ATOM 1439 O O . ASP A 1 180 ? -27.587 -16.854 15.265 1.00 42.97 180 ASP A O 1
ATOM 1443 N N . GLY A 1 181 ? -28.595 -17.961 16.941 1.00 44.88 181 GLY A N 1
ATOM 1444 C CA . GLY A 1 181 ? -29.962 -17.597 16.605 1.00 44.88 181 GLY A CA 1
ATOM 1445 C C . GLY A 1 181 ? -30.158 -16.107 16.319 1.00 44.88 181 GLY A C 1
ATOM 1446 O O . GLY A 1 181 ? -29.945 -15.258 17.175 1.00 44.88 181 GLY A O 1
ATOM 1447 N N . GLY A 1 182 ? -30.688 -15.807 15.131 1.00 40.38 182 GLY A N 1
ATOM 1448 C CA . GLY A 1 182 ? -31.545 -14.636 14.925 1.00 40.38 182 GLY A CA 1
ATOM 1449 C C . GLY A 1 182 ? -30.879 -13.287 14.641 1.00 40.38 182 GLY A C 1
ATOM 1450 O O . GLY A 1 182 ? -31.522 -12.269 14.883 1.00 40.38 182 GLY A O 1
ATOM 1451 N N . ARG A 1 183 ? -29.657 -13.225 14.099 1.00 50.81 183 ARG A N 1
ATOM 1452 C CA . ARG A 1 183 ? -29.075 -11.952 13.625 1.00 50.81 183 ARG A CA 1
ATOM 1453 C C . ARG A 1 183 ? -29.264 -11.793 12.108 1.00 50.81 183 ARG A C 1
ATOM 1455 O O . ARG A 1 183 ? -28.549 -12.398 11.315 1.00 50.81 183 ARG A O 1
ATOM 1462 N N . ASP A 1 184 ? -30.253 -10.992 11.701 1.00 43.75 184 ASP A N 1
ATOM 1463 C CA . ASP A 1 184 ? -30.453 -10.604 10.298 1.00 43.75 184 ASP A CA 1
ATOM 1464 C C . ASP A 1 184 ? -29.399 -9.546 9.893 1.00 43.75 184 ASP A C 1
ATOM 1466 O O . ASP A 1 184 ? -29.399 -8.436 10.442 1.00 43.75 184 ASP A O 1
ATOM 1470 N N . PRO A 1 185 ? -28.507 -9.836 8.925 1.00 46.00 185 PRO A N 1
ATOM 1471 C CA . PRO A 1 185 ? -27.520 -8.879 8.416 1.00 46.00 185 PRO A CA 1
ATOM 1472 C C . PRO A 1 185 ? -28.143 -7.638 7.749 1.00 46.00 185 PRO A C 1
ATOM 1474 O O . PRO A 1 185 ? -27.420 -6.692 7.417 1.00 46.00 185 PRO A O 1
ATOM 1477 N N . ALA A 1 186 ? -29.465 -7.599 7.555 1.00 44.41 186 ALA A N 1
ATOM 1478 C CA . ALA A 1 186 ? -30.178 -6.397 7.149 1.00 44.41 186 ALA A CA 1
ATOM 1479 C C . ALA A 1 186 ? -30.065 -5.263 8.182 1.00 44.41 186 ALA A C 1
ATOM 1481 O O . ALA A 1 186 ? -29.960 -4.114 7.760 1.00 44.41 186 ALA A O 1
ATOM 1482 N N . SER A 1 187 ? -29.986 -5.559 9.490 1.00 43.34 187 SER A N 1
ATOM 1483 C CA . SER A 1 187 ? -30.047 -4.539 10.556 1.00 43.34 187 SER A CA 1
ATOM 1484 C C . SER A 1 187 ? -28.891 -3.530 10.485 1.00 43.34 187 SER A C 1
ATOM 1486 O O . SER A 1 187 ? -29.119 -2.321 10.448 1.00 43.34 187 SER A O 1
ATOM 1488 N N . PHE A 1 188 ? -27.653 -4.011 10.319 1.00 45.47 188 PHE A N 1
ATOM 1489 C CA . PHE A 1 188 ? -26.463 -3.155 10.181 1.00 45.47 188 PHE A CA 1
ATOM 1490 C C . PHE A 1 188 ? -26.464 -2.319 8.891 1.00 45.47 188 PHE A C 1
ATOM 1492 O O . PHE A 1 188 ? -25.967 -1.192 8.866 1.00 45.47 188 PHE A O 1
ATOM 1499 N N . ARG A 1 189 ? -27.047 -2.845 7.803 1.00 47.38 189 ARG A N 1
ATOM 1500 C CA . ARG A 1 189 ? -27.179 -2.105 6.538 1.00 47.38 189 ARG A CA 1
ATOM 1501 C C . ARG A 1 189 ? -28.236 -1.007 6.614 1.00 47.38 189 ARG A C 1
ATOM 1503 O O . ARG A 1 189 ? -28.034 0.039 6.002 1.00 47.38 189 ARG A O 1
ATOM 1510 N N . SER A 1 190 ? -29.318 -1.208 7.364 1.00 40.69 190 SER A N 1
ATOM 1511 C CA . SER A 1 190 ? -30.323 -0.164 7.606 1.00 40.69 190 SER A CA 1
ATOM 1512 C C . SER A 1 190 ? -29.763 1.021 8.395 1.00 40.69 190 SER A C 1
ATOM 1514 O O . SER A 1 190 ? -30.121 2.154 8.084 1.00 40.69 190 SER A O 1
ATOM 1516 N N . ILE A 1 191 ? -28.841 0.784 9.334 1.00 48.59 191 ILE A N 1
ATOM 1517 C CA . ILE A 1 191 ? -28.244 1.837 10.173 1.00 48.59 191 ILE A CA 1
ATOM 1518 C C . ILE A 1 191 ? -27.339 2.762 9.343 1.00 48.59 191 ILE A C 1
ATOM 1520 O O . ILE A 1 191 ? -27.484 3.981 9.390 1.00 48.59 191 ILE A O 1
ATOM 1524 N N . LEU A 1 192 ? -26.473 2.211 8.483 1.00 45.97 192 LEU A N 1
ATOM 1525 C CA . LEU A 1 192 ? -25.598 3.031 7.628 1.00 45.97 192 LEU A CA 1
ATOM 1526 C C . LEU A 1 192 ? -26.351 3.768 6.508 1.00 45.97 192 LEU A C 1
ATOM 1528 O O . LEU A 1 192 ? -25.911 4.824 6.057 1.00 45.97 192 LEU A O 1
ATOM 1532 N N . HIS A 1 193 ? -27.491 3.242 6.056 1.00 42.97 193 HIS A N 1
ATOM 1533 C CA . HIS A 1 193 ? -28.281 3.879 5.000 1.00 42.97 193 HIS A CA 1
ATOM 1534 C C . HIS A 1 193 ? -29.146 5.046 5.514 1.00 42.97 193 HIS A C 1
ATOM 1536 O O . HIS A 1 193 ? -29.657 5.825 4.705 1.00 42.97 193 HIS A O 1
ATOM 1542 N N . GLN A 1 194 ? -29.310 5.189 6.836 1.00 41.22 194 GLN A N 1
ATOM 1543 C CA . GLN A 1 194 ? -30.123 6.250 7.436 1.00 41.22 194 GLN A CA 1
ATOM 1544 C C . GLN A 1 194 ? -29.352 7.562 7.673 1.00 41.22 194 GLN A C 1
ATOM 1546 O O . GLN A 1 194 ? -29.971 8.625 7.698 1.00 41.22 194 GLN A O 1
ATOM 1551 N N . GLU A 1 195 ? -28.016 7.529 7.749 1.00 48.53 195 GLU A N 1
ATOM 1552 C CA . GLU A 1 195 ? -27.192 8.738 7.936 1.00 48.53 195 GLU A CA 1
ATOM 1553 C C . GLU A 1 195 ? -26.744 9.419 6.629 1.00 48.53 195 GLU A C 1
ATOM 1555 O O . GLU A 1 195 ? -26.336 10.577 6.642 1.00 48.53 195 GLU A O 1
ATOM 1560 N N . GLY A 1 196 ? -26.919 8.781 5.466 1.00 39.38 196 GLY A N 1
ATOM 1561 C CA . GLY A 1 196 ? -26.592 9.375 4.157 1.00 39.38 196 GLY A CA 1
ATOM 1562 C C . GLY A 1 196 ? -27.510 10.520 3.697 1.00 39.38 196 GLY A C 1
ATOM 1563 O O . GLY A 1 196 ? -27.316 11.051 2.607 1.00 39.38 196 GLY A O 1
ATOM 1564 N N . HIS A 1 197 ? -28.516 10.896 4.494 1.00 36.88 197 HIS A N 1
ATOM 1565 C CA . HIS A 1 197 ? -29.501 11.931 4.153 1.00 36.88 197 HIS A CA 1
ATOM 1566 C C . HIS A 1 197 ? -29.464 13.177 5.051 1.00 36.88 197 HIS A C 1
ATOM 1568 O O . HIS A 1 197 ? -30.340 14.038 4.935 1.00 36.88 197 HIS A O 1
ATOM 1574 N N . ARG A 1 198 ? -28.459 13.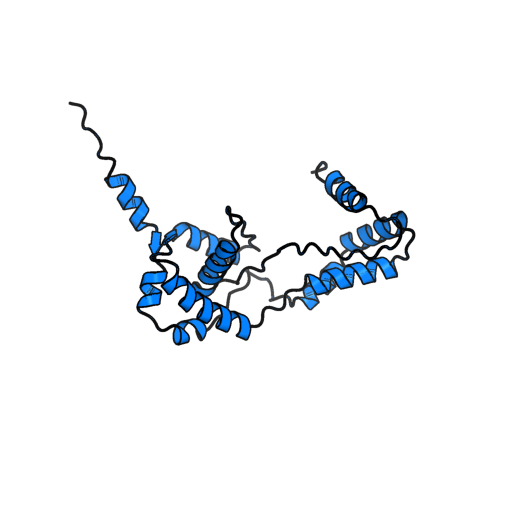311 5.925 1.00 40.03 198 ARG A N 1
ATOM 1575 C CA . ARG A 1 198 ? -28.214 14.546 6.682 1.00 40.03 198 ARG A CA 1
ATOM 1576 C C . ARG A 1 198 ? -26.760 15.000 6.576 1.00 40.03 198 ARG A C 1
ATOM 1578 O O . ARG A 1 198 ? -26.028 14.981 7.558 1.00 40.03 198 ARG A O 1
ATOM 1585 N N . VAL A 1 199 ? -26.399 15.471 5.385 1.00 37.25 199 VAL A N 1
ATOM 1586 C CA . VAL A 1 199 ? -25.439 16.568 5.179 1.00 37.25 199 VAL A CA 1
ATOM 1587 C C . VAL A 1 199 ? -26.031 17.498 4.131 1.00 37.25 199 VAL A C 1
ATOM 1589 O O . VAL A 1 199 ? -26.550 16.966 3.124 1.00 37.25 199 VAL A O 1
#

Solvent-accessible surface area (backbone atoms only — not comparable to full-atom values): 12293 Å² total; per-residue (Å²): 140,82,81,80,80,70,79,64,60,70,54,52,64,57,53,73,49,39,46,49,58,47,63,60,52,73,78,47,60,56,63,63,58,32,70,44,91,76,74,48,73,64,31,70,90,55,75,90,73,49,48,71,56,49,48,49,55,51,73,69,30,68,67,50,55,49,52,32,47,52,51,16,66,75,71,70,50,54,54,66,58,48,45,50,52,52,50,50,52,46,57,72,69,46,69,80,87,48,67,68,57,52,27,53,48,46,34,50,48,55,57,48,45,67,72,76,41,94,68,47,72,40,54,50,68,62,49,53,52,46,56,52,45,38,38,72,36,95,76,84,86,80,73,91,65,94,49,75,61,55,58,52,52,51,37,48,50,29,46,73,71,47,39,71,62,75,82,82,89,70,86,77,81,79,80,73,79,69,92,60,90,86,78,64,76,60,59,68,55,54,57,64,65,63,60,78,78,75,126

Foldseek 3Di:
DDDDDDPVVVVVVVVVQWDFPLVVLVVDDLLCLLPDDQDADAAPPDDPQALVNVLVCVLPDPVVLVVLVVVCVVVVHDSVVSSVVSSVVSVVVRDDDDSVVLSVLLSVLSVVCNVPDPTDIDRPVVVVVVSVDRNHDDDDDDDPDPDPVVLSVQQNVCSNVSHDRDDDPDDDPPPPPPPDPDDDPVVVVVVVVVPVPDD

pLDDT: mean 77.07, std 18.12, range [36.38, 94.31]

Secondary structure (DSSP, 8-state):
------TTHHHHHHHTTEEEHHHHHHHS-HHHHHTS---PPPSTT-----HHHHHHHHHT-HHHHHHHHHHHHHH---HHHHHHHHHHHHHHH-----HHHHHHHHHHHHHHHHHH-S--EEEHHHHHHHHHHHHHS------SS--HHHHHHHHHHHHHTTPPPPP-------------TT--THHHHHHHHHGGG--

InterPro domains:
  IPR002123 Phospholipid/glycerol acyltransferase [PF01553] (132-171)
  IPR022284 Glycerol-3-phosphate O-acyltransferase/Dihydroxyacetone phosphate acyltransferase [PTHR12563] (11-172)

Radius of gyration: 23.27 Å; Cα contacts (8 Å, |Δi|>4): 114; chains: 1; bounding box: 50×46×78 Å